Protein AF-A0A0S9CGF2-F1 (afdb_monomer_lite)

Structure (mmCIF, N/CA/C/O backbone):
data_AF-A0A0S9CGF2-F1
#
_entry.id   AF-A0A0S9CGF2-F1
#
loop_
_atom_site.group_PDB
_atom_site.id
_atom_site.type_symbol
_atom_site.label_atom_id
_atom_site.label_alt_id
_atom_site.label_comp_id
_atom_site.label_asym_id
_atom_site.label_entity_id
_atom_site.label_seq_id
_atom_site.pdbx_PDB_ins_code
_atom_site.Cartn_x
_atom_site.Cartn_y
_atom_site.Cartn_z
_atom_site.occupancy
_atom_site.B_iso_or_equiv
_atom_site.auth_seq_id
_atom_site.auth_comp_id
_atom_site.auth_asym_id
_atom_site.auth_atom_id
_atom_site.pdbx_PDB_model_num
ATOM 1 N N . MET A 1 1 ? 39.154 -25.822 -19.120 1.00 40.00 1 MET A N 1
ATOM 2 C CA . MET A 1 1 ? 37.857 -26.530 -19.163 1.00 40.00 1 MET A CA 1
ATOM 3 C C . MET A 1 1 ? 36.910 -25.738 -18.279 1.00 40.00 1 MET A C 1
ATOM 5 O O . MET A 1 1 ? 37.305 -25.499 -17.147 1.00 40.00 1 MET A O 1
ATOM 9 N N . PRO A 1 2 ? 35.776 -25.232 -18.786 1.00 40.44 2 PRO A N 1
ATOM 10 C CA . PRO A 1 2 ? 34.869 -24.424 -17.978 1.00 40.44 2 PRO A CA 1
ATOM 11 C C . PRO A 1 2 ? 34.181 -25.320 -16.942 1.00 40.44 2 PRO A C 1
ATOM 13 O O . PRO A 1 2 ? 33.760 -26.433 -17.267 1.00 40.44 2 PRO A O 1
ATOM 16 N N . GLU A 1 3 ? 34.134 -24.863 -15.693 1.00 45.03 3 GLU A N 1
ATOM 17 C CA . GLU A 1 3 ? 33.465 -25.569 -14.605 1.00 45.03 3 GLU A CA 1
ATOM 18 C C .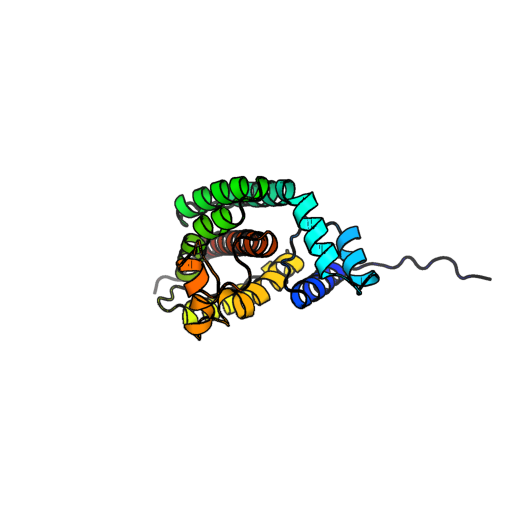 GLU A 1 3 ? 31.966 -25.698 -14.898 1.00 45.03 3 GLU A C 1
ATOM 20 O O . GLU A 1 3 ? 31.304 -24.761 -15.345 1.00 45.03 3 GLU A O 1
ATOM 25 N N . LYS A 1 4 ? 31.454 -26.915 -14.689 1.00 46.69 4 LYS A N 1
ATOM 26 C CA . LYS A 1 4 ? 30.031 -27.248 -14.768 1.00 46.69 4 LYS A CA 1
ATOM 27 C C . LYS A 1 4 ? 29.253 -26.350 -13.809 1.00 46.69 4 LYS A C 1
ATOM 29 O O . LYS A 1 4 ? 29.639 -26.225 -12.651 1.00 46.69 4 LYS A O 1
ATOM 34 N N . GLY A 1 5 ? 28.162 -25.780 -14.321 1.00 51.53 5 GLY A N 1
ATOM 35 C CA . GLY A 1 5 ? 27.339 -24.775 -13.659 1.00 51.53 5 GLY A CA 1
ATOM 36 C C . GLY A 1 5 ? 27.041 -25.099 -12.201 1.00 51.53 5 GLY A C 1
ATOM 37 O O . GLY A 1 5 ? 26.408 -26.109 -11.889 1.00 51.53 5 GLY A O 1
ATOM 38 N N . SER A 1 6 ? 27.486 -24.209 -11.318 1.00 48.41 6 SER A N 1
ATOM 39 C CA . SER A 1 6 ? 26.968 -24.136 -9.963 1.00 48.41 6 SER A CA 1
ATOM 40 C C . SER A 1 6 ? 25.499 -23.743 -10.063 1.00 48.41 6 SER A C 1
ATOM 42 O O . SER A 1 6 ? 25.182 -22.668 -10.574 1.00 48.41 6 SER A O 1
ATOM 44 N N . ALA A 1 7 ? 24.600 -24.602 -9.592 1.00 54.84 7 ALA A N 1
ATOM 45 C CA . ALA A 1 7 ? 23.246 -24.169 -9.294 1.00 54.84 7 ALA A CA 1
ATOM 46 C C . ALA A 1 7 ? 23.348 -23.075 -8.222 1.00 54.84 7 ALA A C 1
ATOM 48 O O . ALA A 1 7 ? 23.762 -23.348 -7.095 1.00 54.84 7 ALA A O 1
ATOM 49 N N . VAL A 1 8 ? 23.050 -21.832 -8.595 1.00 59.88 8 VAL A N 1
ATOM 50 C CA . VAL A 1 8 ? 22.927 -20.740 -7.632 1.00 59.88 8 VAL A CA 1
ATOM 51 C C . VAL A 1 8 ? 21.648 -21.016 -6.850 1.00 59.88 8 VAL A C 1
ATOM 53 O O . VAL A 1 8 ? 20.557 -20.994 -7.415 1.00 59.88 8 VAL A O 1
ATOM 56 N N . ILE A 1 9 ? 21.785 -21.358 -5.569 1.00 60.47 9 ILE A N 1
ATOM 57 C CA . ILE A 1 9 ? 20.640 -21.424 -4.662 1.00 60.47 9 ILE A CA 1
ATOM 58 C C . ILE A 1 9 ? 20.265 -19.977 -4.364 1.00 60.47 9 ILE A C 1
ATOM 60 O O . ILE A 1 9 ? 21.007 -19.273 -3.682 1.00 60.47 9 ILE A O 1
ATOM 64 N N . ILE A 1 10 ? 19.142 -19.538 -4.920 1.00 72.31 10 ILE A N 1
ATOM 65 C CA . ILE A 1 10 ? 18.567 -18.227 -4.644 1.00 72.31 10 ILE A CA 1
ATOM 66 C C . ILE A 1 10 ? 17.657 -18.393 -3.428 1.00 72.31 10 ILE A C 1
ATOM 68 O O . ILE A 1 10 ? 16.719 -19.188 -3.468 1.00 72.31 10 ILE A O 1
ATOM 72 N N . ASP A 1 11 ? 17.962 -17.688 -2.339 1.00 82.19 11 ASP A N 1
ATOM 73 C CA . ASP A 1 11 ? 17.058 -17.581 -1.194 1.00 82.19 11 ASP A CA 1
ATOM 74 C C . ASP A 1 11 ? 15.956 -16.562 -1.542 1.00 82.19 11 ASP A C 1
ATOM 76 O O . ASP A 1 11 ? 16.252 -15.364 -1.613 1.00 82.19 11 ASP A O 1
ATOM 80 N N . PRO A 1 12 ? 14.703 -16.998 -1.777 1.00 78.75 12 PRO A N 1
ATOM 81 C CA . PRO A 1 12 ? 13.630 -16.103 -2.209 1.00 78.75 12 PRO A CA 1
ATOM 82 C C . PRO A 1 12 ? 13.315 -15.027 -1.163 1.00 78.75 12 PRO A C 1
ATOM 84 O O . PRO A 1 12 ? 12.959 -13.908 -1.519 1.00 78.75 12 PRO A O 1
ATOM 87 N N . VAL A 1 13 ? 13.515 -15.314 0.128 1.00 80.44 13 VAL A N 1
ATOM 88 C CA . VAL A 1 13 ? 13.295 -14.327 1.194 1.00 80.44 13 VAL A CA 1
ATOM 89 C C . VAL A 1 13 ? 14.353 -13.229 1.122 1.00 80.44 13 VAL A C 1
ATOM 91 O O . VAL A 1 13 ? 14.026 -12.050 1.257 1.00 80.44 13 VAL A O 1
ATOM 94 N N . ALA A 1 14 ? 15.612 -13.601 0.879 1.00 82.75 14 ALA A N 1
ATOM 95 C CA . ALA A 1 14 ? 16.700 -12.640 0.726 1.00 82.75 14 ALA A CA 1
ATOM 96 C C . ALA A 1 14 ? 16.507 -11.758 -0.519 1.00 82.75 14 ALA A C 1
ATOM 98 O O . ALA A 1 14 ? 16.707 -10.547 -0.436 1.00 82.75 14 ALA A O 1
ATOM 99 N N . VAL A 1 15 ? 16.058 -12.341 -1.638 1.00 85.12 15 VAL A N 1
ATOM 100 C CA . VAL A 1 15 ? 15.728 -11.588 -2.862 1.00 85.12 15 VAL A CA 1
ATOM 101 C C . VAL A 1 15 ? 14.623 -10.577 -2.598 1.00 85.12 15 VAL A C 1
ATOM 103 O O . VAL A 1 15 ? 14.807 -9.397 -2.885 1.00 85.12 15 VAL A O 1
ATOM 106 N N . SER A 1 16 ? 13.516 -10.996 -1.983 1.00 83.94 16 SER A N 1
ATOM 107 C CA . SER A 1 16 ? 12.414 -10.085 -1.670 1.00 83.94 16 SER A CA 1
ATOM 108 C C . SER A 1 16 ? 12.819 -8.962 -0.719 1.00 83.94 16 SER A C 1
ATOM 110 O O . SER A 1 16 ? 12.371 -7.833 -0.896 1.00 83.94 16 SER A O 1
ATOM 112 N N . GLN A 1 17 ? 13.678 -9.232 0.268 1.00 82.44 17 GLN A N 1
ATOM 113 C CA . GLN A 1 17 ? 14.190 -8.195 1.169 1.00 82.44 17 GLN A CA 1
ATOM 114 C C . GLN A 1 17 ? 15.081 -7.180 0.449 1.00 82.44 17 GLN A C 1
ATOM 116 O O . GLN A 1 17 ? 14.967 -5.981 0.706 1.00 82.44 17 GLN A O 1
ATOM 121 N N . GLU A 1 18 ? 15.963 -7.632 -0.442 1.00 86.38 18 GLU A N 1
ATOM 122 C CA . GLU A 1 18 ? 16.851 -6.725 -1.171 1.00 86.38 18 GLU A CA 1
ATOM 123 C C . GLU A 1 18 ? 16.084 -5.937 -2.242 1.00 86.38 18 GLU A C 1
ATOM 125 O O . GLU A 1 18 ? 16.248 -4.723 -2.342 1.00 86.38 18 GLU A O 1
ATOM 130 N N . ALA A 1 19 ? 15.149 -6.577 -2.952 1.00 86.88 19 ALA A N 1
ATOM 131 C CA . ALA A 1 19 ? 14.259 -5.899 -3.893 1.00 86.88 19 ALA A CA 1
ATOM 132 C C . ALA A 1 19 ? 13.411 -4.829 -3.186 1.00 86.88 19 ALA A C 1
ATOM 134 O O . ALA A 1 19 ? 13.258 -3.721 -3.699 1.00 86.88 19 ALA A O 1
ATOM 135 N N . ALA A 1 20 ? 12.925 -5.115 -1.970 1.00 84.38 20 ALA A N 1
ATOM 136 C CA . ALA A 1 20 ? 12.234 -4.125 -1.147 1.00 84.38 20 ALA A CA 1
ATOM 137 C C . ALA A 1 20 ? 13.117 -2.907 -0.866 1.00 84.38 20 ALA A C 1
ATOM 139 O O . ALA A 1 20 ? 12.649 -1.779 -0.976 1.00 84.38 20 ALA A O 1
ATOM 140 N N . ARG A 1 21 ? 14.396 -3.117 -0.529 1.00 84.56 21 ARG A N 1
ATOM 141 C CA . ARG A 1 21 ? 15.343 -2.022 -0.268 1.00 84.56 21 ARG A CA 1
ATOM 142 C C . ARG A 1 21 ? 15.576 -1.173 -1.508 1.00 84.56 21 ARG A C 1
ATOM 144 O O . ARG A 1 21 ? 15.585 0.049 -1.380 1.00 84.56 21 ARG A O 1
ATOM 151 N N . GLU A 1 22 ? 15.745 -1.782 -2.679 1.00 88.06 22 GLU A N 1
ATOM 152 C CA . GLU A 1 22 ? 15.879 -1.035 -3.935 1.00 88.06 22 GLU A CA 1
ATOM 153 C C . GLU A 1 22 ? 14.628 -0.202 -4.230 1.00 88.06 22 GLU A C 1
ATOM 155 O O . GLU A 1 22 ? 14.736 0.996 -4.493 1.00 88.06 22 GLU A O 1
ATOM 160 N N . LEU A 1 23 ? 13.436 -0.786 -4.078 1.00 87.94 23 LEU A N 1
ATOM 161 C CA . LEU A 1 23 ? 12.169 -0.068 -4.234 1.00 87.94 23 LEU A CA 1
ATOM 162 C C . LEU A 1 23 ? 12.028 1.084 -3.226 1.00 87.94 23 LEU A C 1
ATOM 164 O O . LEU A 1 23 ? 11.641 2.188 -3.612 1.00 87.94 23 LEU A O 1
ATOM 168 N N . CYS A 1 24 ? 12.414 0.879 -1.963 1.00 83.69 24 CYS A N 1
ATOM 169 C CA . CYS A 1 24 ? 12.415 1.932 -0.945 1.00 83.69 24 CYS A CA 1
ATOM 170 C C . CYS A 1 24 ? 13.334 3.100 -1.325 1.00 83.69 24 CYS A C 1
ATOM 172 O O . CYS A 1 24 ? 12.927 4.256 -1.198 1.00 83.69 24 CYS A O 1
ATOM 174 N N . LYS A 1 25 ? 14.543 2.825 -1.842 1.00 84.44 25 LYS A N 1
ATOM 175 C CA . LYS A 1 25 ? 15.499 3.866 -2.273 1.00 84.44 25 LYS A CA 1
ATOM 176 C C . LYS A 1 25 ? 14.921 4.776 -3.355 1.00 84.44 25 LYS A C 1
ATOM 178 O O . LYS A 1 25 ? 15.253 5.959 -3.389 1.00 84.44 25 LYS A O 1
ATOM 183 N N . VAL A 1 26 ? 14.069 4.237 -4.228 1.00 84.56 26 VAL A N 1
ATOM 184 C CA . VAL A 1 26 ? 13.421 4.988 -5.316 1.00 84.56 26 VAL A CA 1
ATOM 185 C C . VAL A 1 26 ? 11.986 5.409 -5.007 1.00 84.56 26 VAL A C 1
ATOM 187 O O . VAL A 1 26 ? 11.257 5.853 -5.896 1.00 84.56 26 VAL A O 1
ATOM 190 N N . GLU A 1 27 ? 11.577 5.300 -3.745 1.00 82.19 27 GLU A N 1
ATOM 191 C CA . GLU A 1 27 ? 10.236 5.635 -3.293 1.00 82.19 27 GLU A CA 1
ATOM 192 C C . GLU A 1 27 ? 9.140 4.913 -4.110 1.00 82.19 27 GLU A C 1
ATOM 194 O O . GLU A 1 27 ? 8.158 5.553 -4.506 1.00 82.19 27 GLU A O 1
ATOM 199 N N . TRP A 1 28 ? 9.216 3.589 -4.263 1.00 86.50 28 TRP A N 1
ATOM 200 C CA . TRP A 1 28 ? 8.099 2.751 -4.720 1.00 86.50 28 TRP A CA 1
ATOM 201 C C . TRP A 1 28 ? 7.692 1.705 -3.670 1.00 86.50 28 TRP A C 1
ATOM 203 O O . TRP A 1 28 ? 8.557 1.153 -2.991 1.00 86.50 28 TRP A O 1
ATOM 213 N N . PRO A 1 29 ? 6.387 1.394 -3.520 1.00 85.81 29 PRO A N 1
ATOM 214 C CA . PRO A 1 29 ? 5.964 0.277 -2.691 1.00 85.81 29 PRO A CA 1
ATOM 215 C C . PRO A 1 29 ? 6.275 -1.059 -3.373 1.00 85.81 29 PRO A C 1
ATOM 217 O O . PRO A 1 29 ? 6.024 -1.231 -4.565 1.00 85.81 29 PRO A O 1
ATOM 220 N N . GLY A 1 30 ? 6.748 -2.028 -2.600 1.00 84.25 30 GLY A N 1
ATOM 221 C CA . GLY A 1 30 ? 6.730 -3.432 -2.980 1.00 84.25 30 GLY A CA 1
ATOM 222 C C . GLY A 1 30 ? 5.355 -4.073 -2.787 1.00 84.25 30 GLY A C 1
ATOM 223 O O . GLY A 1 30 ? 4.601 -3.682 -1.894 1.00 84.25 30 GLY A O 1
ATOM 224 N N . ILE A 1 31 ? 5.026 -5.058 -3.625 1.00 82.88 31 ILE A N 1
ATOM 225 C CA . ILE A 1 31 ? 3.820 -5.887 -3.488 1.00 82.88 31 ILE A CA 1
ATOM 226 C C . ILE A 1 31 ? 4.165 -7.350 -3.764 1.00 82.88 31 ILE A C 1
ATOM 228 O O . ILE A 1 31 ? 4.922 -7.639 -4.687 1.00 82.88 31 ILE A O 1
ATOM 232 N N . ALA A 1 32 ? 3.586 -8.283 -3.008 1.00 79.44 32 ALA A N 1
ATOM 233 C CA . ALA A 1 32 ? 3.849 -9.719 -3.139 1.00 79.44 32 ALA A CA 1
ATOM 234 C C . ALA A 1 32 ? 3.443 -10.297 -4.513 1.00 79.44 32 ALA A C 1
ATOM 236 O O . ALA A 1 32 ? 3.835 -11.402 -4.868 1.00 79.44 32 ALA A O 1
ATOM 237 N N . LEU A 1 33 ? 2.669 -9.544 -5.307 1.00 85.12 33 LEU A N 1
ATOM 238 C CA . LEU A 1 33 ? 2.322 -9.890 -6.688 1.00 85.12 33 LEU A CA 1
ATOM 239 C C . LEU A 1 33 ? 3.513 -9.749 -7.659 1.00 85.12 33 LEU A C 1
ATOM 241 O O . LEU A 1 33 ? 3.464 -10.271 -8.771 1.00 85.12 33 LEU A O 1
ATOM 245 N N . MET A 1 34 ? 4.570 -9.029 -7.272 1.00 88.94 34 MET A N 1
ATOM 246 C CA . MET A 1 34 ? 5.786 -8.908 -8.075 1.00 88.94 34 MET A CA 1
ATOM 247 C C . MET A 1 34 ? 6.488 -10.262 -8.150 1.00 88.94 34 MET A C 1
ATOM 249 O O . MET A 1 34 ? 6.987 -10.760 -7.145 1.00 88.94 34 MET A O 1
ATOM 253 N N . ALA A 1 35 ? 6.525 -10.844 -9.345 1.00 86.50 35 ALA A N 1
ATOM 254 C CA . ALA A 1 35 ? 7.151 -12.136 -9.578 1.00 86.50 35 ALA A CA 1
ATOM 255 C C . ALA A 1 35 ? 8.671 -12.098 -9.332 1.00 86.50 35 ALA A C 1
ATOM 257 O O . ALA A 1 35 ? 9.312 -11.051 -9.471 1.00 86.50 35 ALA A O 1
ATOM 258 N N . ASP A 1 36 ? 9.242 -13.248 -8.963 1.00 85.38 36 ASP A N 1
ATOM 259 C CA . ASP A 1 36 ? 10.660 -13.381 -8.602 1.00 85.38 36 ASP A CA 1
ATOM 260 C C . ASP A 1 36 ? 11.600 -12.915 -9.725 1.00 85.38 36 ASP A C 1
ATOM 262 O O . ASP A 1 36 ? 12.646 -12.334 -9.455 1.00 85.38 36 ASP A O 1
ATOM 266 N N . ASP A 1 37 ? 11.227 -13.121 -10.989 1.00 86.75 37 ASP A N 1
ATOM 267 C CA . ASP A 1 37 ? 11.989 -12.667 -12.157 1.00 86.75 37 ASP A CA 1
ATOM 268 C C . ASP A 1 37 ? 12.063 -11.137 -12.243 1.00 86.75 37 ASP A C 1
ATOM 270 O O . ASP A 1 37 ? 13.130 -10.576 -12.507 1.00 86.75 37 ASP A O 1
ATOM 274 N N . PHE A 1 38 ? 10.960 -10.448 -11.953 1.00 89.94 38 PHE A N 1
ATOM 275 C CA . PHE A 1 38 ? 10.948 -8.997 -11.837 1.00 89.94 38 PHE A CA 1
ATOM 276 C C . PHE A 1 38 ? 11.780 -8.533 -10.640 1.00 89.94 38 PHE A C 1
ATOM 278 O O . PHE A 1 38 ? 12.601 -7.634 -10.798 1.00 89.94 38 PHE A O 1
ATOM 285 N N . GLN A 1 39 ? 11.632 -9.168 -9.472 1.00 89.00 39 GLN A N 1
ATOM 286 C CA . GLN A 1 39 ? 12.428 -8.828 -8.286 1.00 89.00 39 GLN A CA 1
ATOM 287 C C . GLN A 1 39 ? 13.931 -8.971 -8.554 1.00 89.00 39 GLN A C 1
ATOM 289 O O . GLN A 1 39 ? 14.692 -8.069 -8.223 1.00 89.00 39 GLN A O 1
ATOM 294 N N . MET A 1 40 ? 14.354 -10.051 -9.213 1.00 87.31 40 MET A N 1
ATOM 295 C CA . MET A 1 40 ? 15.744 -10.247 -9.637 1.00 87.31 40 MET A CA 1
ATOM 296 C C . MET A 1 40 ? 16.194 -9.186 -10.646 1.00 87.31 40 MET A C 1
ATOM 298 O O . MET A 1 40 ? 17.296 -8.661 -10.523 1.00 87.31 40 MET A O 1
ATOM 302 N N . SER A 1 41 ? 15.327 -8.800 -11.587 1.00 88.44 41 SER A N 1
ATOM 303 C CA . SER A 1 41 ? 15.635 -7.740 -12.558 1.00 88.44 41 SER A CA 1
ATOM 304 C C . SER A 1 41 ? 15.920 -6.397 -11.873 1.00 88.44 41 SER A C 1
ATOM 306 O O . SER A 1 41 ? 16.816 -5.673 -12.298 1.00 88.44 41 SER A O 1
ATOM 308 N N . LEU A 1 42 ? 15.211 -6.070 -10.783 1.00 87.56 42 LEU A N 1
ATOM 309 C CA . LEU A 1 42 ? 15.488 -4.860 -9.994 1.00 87.56 42 LEU A CA 1
ATOM 310 C C . LEU A 1 42 ? 16.901 -4.874 -9.386 1.00 87.56 42 LEU A C 1
ATOM 312 O O . LEU A 1 42 ? 17.512 -3.815 -9.252 1.00 87.56 42 LEU A O 1
ATOM 316 N N . LEU A 1 43 ? 17.407 -6.057 -9.023 1.00 87.25 43 LEU A N 1
ATOM 317 C CA . LEU A 1 43 ? 18.728 -6.238 -8.415 1.00 87.25 43 LEU A CA 1
ATOM 318 C C . LEU A 1 43 ? 19.860 -6.239 -9.450 1.00 87.25 43 LEU A C 1
ATOM 320 O O . LEU A 1 43 ? 20.948 -5.744 -9.159 1.00 87.25 43 LEU A O 1
ATOM 324 N N . ASP A 1 44 ? 19.604 -6.786 -10.640 1.00 84.31 44 ASP A N 1
ATOM 325 C CA . ASP A 1 44 ? 20.608 -6.938 -11.695 1.00 84.31 44 ASP A CA 1
ATOM 326 C C . ASP A 1 44 ? 20.820 -5.643 -12.497 1.00 84.31 44 ASP A C 1
ATOM 328 O O . ASP A 1 44 ? 21.964 -5.264 -12.763 1.00 84.31 44 ASP A O 1
ATOM 332 N N . ASP A 1 45 ? 19.737 -4.952 -12.876 1.00 70.69 45 ASP A N 1
ATOM 333 C CA . ASP A 1 45 ? 19.826 -3.834 -13.823 1.00 70.69 45 ASP A CA 1
ATOM 334 C C . ASP A 1 45 ? 20.202 -2.503 -13.162 1.00 70.69 45 ASP A C 1
ATOM 336 O O . ASP A 1 45 ? 20.824 -1.685 -13.836 1.00 70.69 45 ASP A O 1
ATOM 340 N N . GLY A 1 46 ? 19.880 -2.291 -11.873 1.00 63.03 46 GLY A N 1
ATOM 341 C CA . GLY A 1 46 ? 20.366 -1.242 -10.945 1.00 63.03 46 GLY A CA 1
ATOM 342 C C . GLY A 1 46 ? 20.323 0.244 -11.368 1.00 63.03 46 GLY A C 1
ATOM 343 O O . GLY A 1 46 ? 20.452 1.132 -10.527 1.00 63.03 46 GLY A O 1
ATOM 344 N N . ALA A 1 47 ? 20.155 0.552 -12.651 1.00 72.00 47 ALA A N 1
ATOM 345 C CA . ALA A 1 47 ? 20.370 1.857 -13.261 1.00 72.00 47 ALA A CA 1
ATOM 346 C C . ALA A 1 47 ? 19.065 2.645 -13.445 1.00 72.00 47 ALA A C 1
ATOM 348 O O . ALA A 1 47 ? 19.120 3.868 -13.555 1.00 72.00 47 ALA A O 1
ATOM 349 N N . ASP A 1 48 ? 17.906 1.971 -13.439 1.00 87.00 48 ASP A N 1
ATOM 350 C CA . ASP A 1 48 ? 16.583 2.610 -13.508 1.00 87.00 48 ASP A CA 1
ATOM 351 C C . ASP A 1 48 ? 15.481 1.814 -12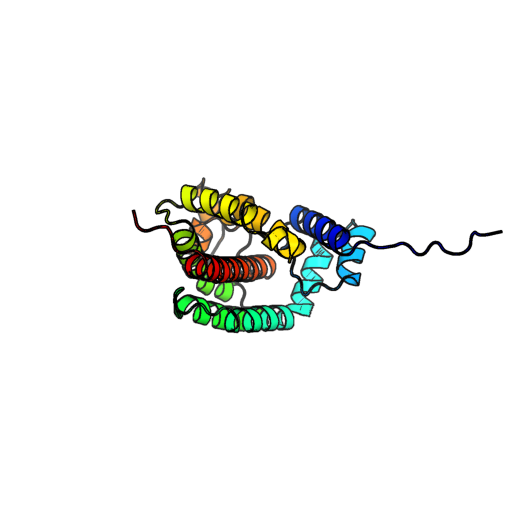.778 1.00 87.00 48 ASP A C 1
ATOM 353 O O . ASP A 1 48 ? 14.416 1.511 -13.316 1.00 87.00 48 ASP A O 1
ATOM 357 N N . VAL A 1 49 ? 15.723 1.477 -11.509 1.00 89.25 49 VAL A N 1
ATOM 358 C CA . VAL A 1 49 ? 14.737 0.791 -10.648 1.00 89.25 49 VAL A CA 1
ATOM 359 C C . VAL A 1 49 ? 13.402 1.559 -10.600 1.00 89.25 49 VAL A C 1
ATOM 361 O O . VAL A 1 49 ? 12.331 0.954 -10.591 1.00 89.25 49 VAL A O 1
ATOM 364 N N . ALA A 1 50 ? 13.448 2.896 -10.615 1.00 88.56 50 ALA A N 1
ATOM 365 C CA . ALA A 1 50 ? 12.259 3.746 -10.583 1.00 88.56 50 ALA A CA 1
ATOM 366 C C . ALA A 1 50 ? 11.389 3.586 -11.841 1.00 88.56 50 ALA A C 1
ATOM 368 O O . ALA A 1 50 ? 10.178 3.394 -11.715 1.00 88.56 50 ALA A O 1
ATOM 369 N N . GLY A 1 51 ? 11.994 3.642 -13.034 1.00 91.31 51 GLY A N 1
ATOM 370 C CA . GLY A 1 51 ? 11.294 3.448 -14.302 1.00 91.31 51 GLY A CA 1
ATOM 371 C C . GLY A 1 51 ? 10.761 2.025 -14.462 1.00 91.31 51 GLY A C 1
ATOM 372 O O . GLY A 1 51 ? 9.635 1.839 -14.926 1.00 91.31 51 GLY A O 1
ATOM 373 N N . MET A 1 52 ? 11.512 1.022 -13.995 1.00 92.19 52 MET A N 1
ATOM 374 C CA . MET A 1 52 ? 11.057 -0.373 -13.965 1.00 92.19 52 MET A CA 1
ATOM 375 C C . MET A 1 52 ? 9.820 -0.551 -13.079 1.00 92.19 52 MET A C 1
ATOM 377 O O . MET A 1 52 ? 8.842 -1.168 -13.505 1.00 92.19 52 MET A O 1
ATOM 381 N N . ALA A 1 53 ? 9.834 0.014 -11.868 1.00 91.12 53 ALA A N 1
ATOM 382 C CA . ALA A 1 53 ? 8.699 -0.041 -10.953 1.00 91.12 53 ALA A CA 1
ATOM 383 C C . ALA A 1 53 ? 7.469 0.679 -11.527 1.00 91.12 53 ALA A C 1
ATOM 385 O O . ALA A 1 53 ? 6.370 0.124 -11.508 1.00 91.12 53 ALA A O 1
ATOM 386 N N . GLU A 1 54 ? 7.644 1.878 -12.092 1.00 92.25 54 GLU A N 1
ATOM 387 C CA . GLU A 1 54 ? 6.548 2.629 -12.712 1.00 92.25 54 GLU A CA 1
ATOM 388 C C . GLU A 1 54 ? 5.902 1.855 -13.866 1.00 92.25 54 GLU A C 1
ATOM 390 O O . GLU A 1 54 ? 4.679 1.687 -13.889 1.00 92.25 54 GLU A O 1
ATOM 395 N N . ALA A 1 55 ? 6.720 1.326 -14.781 1.00 93.25 55 ALA A N 1
ATOM 396 C CA . ALA A 1 55 ? 6.251 0.533 -15.911 1.00 93.25 55 ALA A CA 1
ATOM 397 C C . ALA A 1 55 ? 5.520 -0.735 -15.451 1.00 93.25 55 ALA A C 1
ATOM 399 O O . ALA A 1 55 ? 4.467 -1.081 -15.995 1.00 93.25 55 ALA A O 1
ATOM 400 N N . TRP A 1 56 ? 6.040 -1.408 -14.420 1.00 93.94 56 TRP A N 1
ATOM 401 C CA . TRP A 1 56 ? 5.402 -2.593 -13.863 1.00 93.94 56 TRP A CA 1
ATOM 402 C C . TRP A 1 56 ? 4.040 -2.266 -13.248 1.00 93.94 56 TRP A C 1
ATOM 404 O O . TRP A 1 56 ? 3.059 -2.940 -13.562 1.00 93.94 56 TRP A O 1
ATOM 414 N N . PHE A 1 57 ? 3.938 -1.223 -12.420 1.00 93.12 57 PHE A N 1
ATOM 415 C CA . PHE A 1 57 ? 2.665 -0.849 -11.801 1.00 93.12 57 PHE A CA 1
ATOM 416 C C . PHE A 1 57 ? 1.634 -0.394 -12.835 1.00 93.12 57 PHE A C 1
ATOM 418 O O . PHE A 1 57 ? 0.466 -0.759 -12.710 1.00 93.12 57 PHE A O 1
ATOM 425 N N . ASP A 1 58 ? 2.033 0.350 -13.870 1.00 94.12 58 ASP A N 1
ATOM 426 C CA . ASP A 1 58 ? 1.085 0.778 -14.904 1.00 94.12 58 ASP A CA 1
ATOM 427 C C . ASP A 1 58 ? 0.550 -0.414 -15.710 1.00 94.12 58 ASP A C 1
ATOM 429 O O . ASP A 1 58 ? -0.657 -0.499 -15.965 1.00 94.12 58 ASP A O 1
ATOM 433 N N . ALA A 1 59 ? 1.422 -1.376 -16.032 1.00 94.75 59 ALA A N 1
ATOM 434 C CA . ALA A 1 59 ? 1.050 -2.605 -16.727 1.00 94.75 59 ALA A CA 1
ATOM 435 C C . ALA A 1 59 ? 0.180 -3.541 -15.868 1.00 94.75 59 ALA A C 1
ATOM 437 O O . ALA A 1 59 ? -0.687 -4.236 -16.398 1.00 94.75 59 ALA A O 1
ATOM 438 N N . ASN A 1 60 ? 0.376 -3.544 -14.545 1.00 94.50 60 ASN A N 1
ATOM 439 C CA . ASN A 1 60 ? -0.260 -4.492 -13.625 1.00 94.50 60 ASN A CA 1
ATOM 440 C C . ASN A 1 60 ? -1.350 -3.872 -12.739 1.00 94.50 60 ASN A C 1
ATOM 442 O O . ASN A 1 60 ? -1.870 -4.549 -11.853 1.00 94.50 60 ASN A O 1
ATOM 446 N N . LYS A 1 61 ? -1.758 -2.618 -12.967 1.00 93.75 61 LYS A N 1
ATOM 447 C CA . LYS A 1 61 ? -2.686 -1.902 -12.071 1.00 93.75 61 LYS A CA 1
ATOM 448 C C . LYS A 1 61 ? -4.007 -2.624 -11.796 1.00 93.75 61 LYS A C 1
ATOM 450 O O . LYS A 1 61 ? -4.498 -2.594 -10.671 1.00 93.75 61 LYS A O 1
ATOM 455 N N . ALA A 1 62 ? -4.570 -3.298 -12.800 1.00 94.12 62 ALA A N 1
ATOM 456 C CA . ALA A 1 62 ? -5.788 -4.087 -12.630 1.00 94.12 62 ALA A CA 1
ATOM 457 C C . ALA A 1 62 ? -5.546 -5.318 -11.744 1.00 94.12 62 ALA A C 1
ATOM 459 O O . ALA A 1 62 ? -6.326 -5.573 -10.833 1.00 94.12 62 ALA A O 1
ATOM 460 N N . ALA A 1 63 ? -4.435 -6.027 -11.957 1.00 93.94 63 ALA A N 1
ATOM 461 C CA . ALA A 1 63 ? -4.068 -7.194 -11.160 1.00 93.94 63 ALA A CA 1
ATOM 462 C C . ALA A 1 63 ? -3.753 -6.812 -9.703 1.00 93.94 63 ALA A C 1
ATOM 464 O O . ALA A 1 63 ? -4.195 -7.492 -8.782 1.00 93.94 63 ALA A O 1
ATOM 465 N N . VAL A 1 64 ? -3.068 -5.682 -9.489 1.00 92.06 64 VAL A N 1
ATOM 466 C CA . VAL A 1 64 ? -2.835 -5.106 -8.155 1.00 92.06 64 VAL A CA 1
ATOM 467 C C . VAL A 1 64 ? -4.162 -4.790 -7.458 1.00 92.06 64 VAL A C 1
ATOM 469 O O . VAL A 1 64 ? -4.365 -5.193 -6.313 1.00 92.06 64 VAL A O 1
ATOM 472 N N . ALA A 1 65 ? -5.085 -4.106 -8.143 1.00 94.00 65 ALA A N 1
ATOM 473 C CA . ALA A 1 65 ? -6.401 -3.785 -7.592 1.00 94.00 65 ALA A CA 1
ATOM 474 C C . ALA A 1 65 ? -7.223 -5.042 -7.266 1.00 94.00 65 ALA A C 1
ATOM 476 O O . ALA A 1 65 ? -7.867 -5.101 -6.220 1.00 94.00 65 ALA A O 1
ATOM 477 N N . ASP A 1 66 ? -7.202 -6.047 -8.140 1.00 92.94 66 ASP A N 1
ATOM 478 C CA . ASP A 1 66 ? -7.924 -7.299 -7.926 1.00 92.94 66 ASP A CA 1
ATOM 479 C C . ASP A 1 66 ? -7.366 -8.091 -6.748 1.00 92.94 66 ASP A C 1
ATOM 481 O O . ASP A 1 66 ? -8.144 -8.590 -5.932 1.00 92.94 66 ASP A O 1
ATOM 485 N N . GLU A 1 67 ? -6.043 -8.164 -6.620 1.00 90.81 67 GLU A N 1
ATOM 486 C CA . GLU A 1 67 ? -5.401 -8.869 -5.518 1.00 90.81 67 GLU A CA 1
ATOM 487 C C . GLU A 1 67 ? -5.687 -8.187 -4.174 1.00 90.81 67 GLU A C 1
ATOM 489 O O . GLU A 1 67 ? -6.148 -8.848 -3.244 1.00 90.81 67 GLU A O 1
ATOM 494 N N . ILE A 1 68 ? -5.536 -6.862 -4.075 1.00 90.19 68 ILE A N 1
ATOM 495 C CA . ILE A 1 68 ? -5.861 -6.118 -2.844 1.00 90.19 68 ILE A CA 1
ATOM 496 C C . ILE A 1 68 ? -7.345 -6.263 -2.489 1.00 90.19 68 ILE A C 1
ATOM 498 O O . ILE A 1 68 ? -7.698 -6.523 -1.334 1.00 90.19 68 ILE A O 1
ATOM 502 N N . ARG A 1 69 ? -8.237 -6.160 -3.480 1.00 89.44 69 ARG A N 1
ATOM 503 C CA . ARG A 1 69 ? -9.676 -6.366 -3.279 1.00 89.44 69 ARG A CA 1
ATOM 504 C C . ARG A 1 69 ? -9.968 -7.766 -2.745 1.00 89.44 69 ARG A C 1
ATOM 506 O O . ARG A 1 69 ? -10.752 -7.897 -1.808 1.00 89.44 69 ARG A O 1
ATOM 513 N N . ARG A 1 70 ? -9.346 -8.799 -3.322 1.00 88.12 70 ARG A N 1
ATOM 514 C CA . ARG A 1 70 ? -9.506 -10.195 -2.895 1.00 88.12 70 ARG A CA 1
ATOM 515 C C . ARG A 1 70 ? -9.076 -10.370 -1.440 1.00 88.12 70 ARG A C 1
ATOM 517 O O . ARG A 1 70 ? -9.864 -10.877 -0.649 1.00 88.12 70 ARG A O 1
ATOM 524 N N . ARG A 1 71 ? -7.883 -9.890 -1.071 1.00 85.12 71 ARG A N 1
ATOM 525 C CA . ARG A 1 71 ? -7.395 -9.953 0.318 1.00 85.12 71 ARG A CA 1
ATOM 526 C C . ARG A 1 71 ? -8.329 -9.224 1.284 1.00 85.12 71 ARG A C 1
ATOM 528 O O . ARG A 1 71 ? -8.627 -9.738 2.355 1.00 85.12 71 ARG A O 1
ATOM 535 N N . THR A 1 72 ? -8.851 -8.066 0.879 1.00 82.31 72 THR A N 1
ATOM 536 C CA . THR A 1 72 ? -9.746 -7.258 1.720 1.00 82.31 72 THR A CA 1
ATOM 537 C C . THR A 1 72 ? -11.051 -7.975 2.065 1.00 82.31 72 THR A C 1
ATOM 539 O O . THR A 1 72 ? -11.571 -7.794 3.163 1.00 82.31 72 THR A O 1
ATOM 542 N N . VAL A 1 73 ? -11.567 -8.818 1.164 1.00 77.88 73 VAL A N 1
ATOM 543 C CA . VAL A 1 73 ? -12.738 -9.672 1.439 1.00 77.88 73 VAL A CA 1
ATOM 544 C C . VAL A 1 73 ? -12.424 -10.739 2.492 1.00 77.88 73 VAL A C 1
ATOM 546 O O . VAL A 1 73 ? -13.288 -11.071 3.303 1.00 77.88 73 VAL A O 1
ATOM 549 N N . ASP A 1 74 ? -11.197 -11.263 2.493 1.00 74.69 74 ASP A N 1
ATOM 550 C CA . ASP A 1 74 ? -10.762 -12.311 3.421 1.00 74.69 74 ASP A CA 1
ATOM 551 C C . ASP A 1 74 ? -10.506 -11.774 4.833 1.00 74.69 74 ASP A C 1
ATOM 553 O O . ASP A 1 74 ? -10.561 -12.526 5.814 1.00 74.69 74 ASP A O 1
ATOM 557 N N . TYR A 1 75 ? -10.251 -10.471 4.968 1.00 77.12 75 TYR A N 1
ATOM 558 C CA . TYR A 1 75 ? -10.128 -9.847 6.271 1.00 77.12 75 TYR A CA 1
ATOM 559 C C . TYR A 1 75 ? -11.511 -9.909 6.955 1.00 77.12 75 TYR A C 1
ATOM 561 O O . TYR A 1 75 ? -12.433 -9.167 6.614 1.00 77.12 75 TYR A O 1
ATOM 569 N N . ARG A 1 76 ? -11.678 -10.794 7.953 1.00 60.22 76 ARG A N 1
ATOM 570 C CA . ARG A 1 76 ? -12.891 -10.899 8.795 1.00 60.22 76 ARG A CA 1
ATOM 571 C C . ARG A 1 76 ? -12.990 -9.723 9.765 1.00 60.22 76 ARG A C 1
ATOM 573 O O . ARG A 1 76 ? -12.904 -9.855 10.982 1.00 60.22 76 ARG A O 1
ATOM 580 N N . VAL A 1 77 ? -13.152 -8.540 9.199 1.00 54.22 77 VAL A N 1
ATOM 581 C CA . VAL A 1 77 ? -13.030 -7.260 9.882 1.00 54.22 77 VAL A CA 1
ATOM 582 C C . VAL A 1 77 ? -14.406 -6.753 10.292 1.00 54.22 77 VAL A C 1
ATOM 584 O O . VAL A 1 77 ? -14.728 -5.592 10.120 1.00 54.22 77 VAL A O 1
ATOM 587 N N . GLU A 1 78 ? -15.252 -7.584 10.899 1.00 50.47 78 GLU A N 1
ATOM 588 C CA . GLU A 1 78 ? -16.558 -7.119 11.413 1.00 50.47 78 GLU A CA 1
ATOM 589 C C . GLU A 1 78 ? -16.425 -6.002 12.480 1.00 50.47 78 GLU A C 1
ATOM 591 O O . GLU A 1 78 ? -17.419 -5.419 12.909 1.00 50.47 78 GLU A O 1
ATOM 596 N N . ARG A 1 79 ? -15.194 -5.675 12.907 1.00 52.53 79 ARG A N 1
ATOM 597 C CA . ARG A 1 79 ? -14.873 -4.647 13.907 1.00 52.53 79 ARG A CA 1
ATOM 598 C C . ARG A 1 79 ? -14.017 -3.475 13.412 1.00 52.53 79 ARG A C 1
ATOM 600 O O . ARG A 1 79 ? -13.872 -2.525 14.177 1.00 52.53 79 ARG A O 1
ATOM 607 N N . LEU A 1 80 ? -13.492 -3.484 12.182 1.00 57.25 80 LEU A N 1
ATOM 608 C CA . LEU A 1 80 ? -13.110 -2.229 11.513 1.00 57.25 80 LEU A CA 1
ATOM 609 C C . LEU A 1 80 ? -14.112 -1.969 10.399 1.00 57.25 80 LEU A C 1
ATOM 611 O O . LEU A 1 80 ? -14.519 -2.862 9.671 1.00 57.25 80 LEU A O 1
ATOM 615 N N . SER A 1 81 ? -14.622 -0.753 10.388 1.00 62.84 81 SER A N 1
ATOM 616 C CA . SER A 1 81 ? -15.892 -0.386 9.783 1.00 62.84 81 SER A CA 1
ATOM 617 C C . SER A 1 81 ? -16.090 -0.938 8.370 1.00 62.84 81 SER A C 1
ATOM 619 O O . SER A 1 81 ? -15.200 -0.895 7.525 1.00 62.84 81 SER A O 1
ATOM 621 N N . ALA A 1 82 ? -17.327 -1.344 8.068 1.00 74.44 82 ALA A N 1
ATOM 622 C CA . ALA A 1 82 ? -17.778 -1.587 6.698 1.00 74.44 82 ALA A CA 1
ATOM 623 C C . ALA A 1 82 ? -17.422 -0.423 5.744 1.00 74.44 82 ALA A C 1
ATOM 625 O O . ALA A 1 82 ? -17.294 -0.641 4.540 1.00 74.44 82 ALA A O 1
ATOM 626 N N . SER A 1 83 ? -17.211 0.794 6.274 1.00 81.44 83 SER A N 1
ATOM 627 C CA . SER A 1 83 ? -16.675 1.930 5.519 1.00 81.44 83 SER A CA 1
ATOM 628 C C . SER A 1 83 ? -15.280 1.666 4.956 1.00 81.44 83 SER A C 1
ATOM 630 O O . SER A 1 83 ? -15.078 1.952 3.786 1.00 81.44 83 SER A O 1
ATOM 632 N N . ALA A 1 84 ? -14.353 1.063 5.705 1.00 82.12 84 ALA A N 1
ATOM 633 C CA . ALA A 1 84 ? -12.988 0.831 5.239 1.00 82.12 84 ALA A CA 1
ATOM 634 C C . ALA A 1 84 ? -12.938 -0.218 4.117 1.00 82.12 84 ALA A C 1
ATOM 636 O O . ALA A 1 84 ? -12.256 -0.025 3.113 1.00 82.12 84 ALA A O 1
ATOM 637 N N . ALA A 1 85 ? -13.726 -1.292 4.235 1.00 83.44 85 ALA A N 1
ATOM 638 C CA . ALA A 1 85 ? -13.864 -2.291 3.173 1.00 83.44 85 ALA A CA 1
ATOM 639 C C . ALA A 1 85 ? -14.539 -1.708 1.915 1.00 83.44 85 ALA A C 1
ATOM 641 O O . ALA A 1 85 ? -14.108 -1.973 0.793 1.00 83.44 85 ALA A O 1
ATOM 642 N N . THR A 1 86 ? -15.566 -0.870 2.098 1.00 87.62 86 THR A N 1
ATOM 643 C CA . THR A 1 86 ? -16.244 -0.171 0.992 1.00 87.62 86 THR A CA 1
ATOM 644 C C . THR A 1 86 ? -15.295 0.806 0.298 1.00 87.62 86 THR A C 1
ATOM 646 O O . THR A 1 86 ? -15.157 0.769 -0.922 1.00 87.62 86 THR A O 1
ATOM 649 N N . ALA A 1 87 ? -14.573 1.617 1.073 1.00 91.50 87 ALA A N 1
ATOM 650 C CA . ALA A 1 87 ? -13.573 2.553 0.581 1.00 91.50 87 ALA A CA 1
ATOM 651 C C . ALA A 1 87 ? -12.460 1.833 -0.188 1.00 91.50 87 ALA A C 1
ATOM 653 O O . ALA A 1 87 ? -12.057 2.285 -1.257 1.00 91.50 87 ALA A O 1
ATOM 654 N N . MET A 1 88 ? -12.006 0.676 0.302 1.00 92.31 88 MET A N 1
ATOM 655 C CA . MET A 1 88 ? -11.039 -0.149 -0.417 1.00 92.31 88 MET A CA 1
ATOM 656 C C . MET A 1 88 ? -11.586 -0.655 -1.752 1.00 92.31 88 MET A C 1
ATOM 658 O O . MET A 1 88 ? -10.896 -0.561 -2.765 1.00 92.31 88 MET A O 1
ATOM 662 N N . ALA A 1 89 ? -12.832 -1.131 -1.798 1.00 91.81 89 ALA A N 1
ATOM 663 C CA . ALA A 1 89 ? -13.453 -1.564 -3.048 1.00 91.81 89 ALA A CA 1
ATOM 664 C C . ALA A 1 89 ? -13.578 -0.413 -4.068 1.00 91.81 89 ALA A C 1
ATOM 666 O O . ALA A 1 89 ? -13.240 -0.586 -5.243 1.00 91.81 89 ALA A O 1
ATOM 667 N N . GLU A 1 90 ? -14.010 0.770 -3.622 1.00 94.62 90 GLU A N 1
ATOM 668 C CA . GLU A 1 90 ? -14.087 1.981 -4.450 1.00 94.62 90 GLU A CA 1
ATOM 669 C C . GLU A 1 90 ? -12.707 2.412 -4.964 1.00 94.62 90 GLU A C 1
ATOM 671 O O . GLU A 1 90 ? -12.543 2.742 -6.142 1.00 94.62 90 GLU A O 1
ATOM 676 N N . ALA A 1 91 ? -11.696 2.364 -4.099 1.00 95.31 91 ALA A N 1
ATOM 677 C CA . ALA A 1 91 ? -10.326 2.698 -4.446 1.00 95.31 91 ALA A CA 1
ATOM 678 C C . ALA A 1 91 ? -9.720 1.706 -5.445 1.00 95.31 91 ALA A C 1
ATOM 680 O O . ALA A 1 91 ? -9.104 2.140 -6.415 1.00 95.31 91 ALA A O 1
ATOM 681 N N . CYS A 1 92 ? -9.957 0.400 -5.287 1.00 95.50 92 CYS A N 1
ATOM 682 C CA . CYS A 1 92 ? -9.538 -0.620 -6.253 1.00 95.50 92 CYS A CA 1
ATOM 683 C C . CYS A 1 92 ? -10.119 -0.340 -7.643 1.00 95.50 92 CYS A C 1
ATOM 685 O O . CYS A 1 92 ? -9.395 -0.360 -8.641 1.00 95.50 92 CYS A O 1
ATOM 687 N N . PHE A 1 93 ? -11.414 -0.014 -7.711 1.00 96.12 93 PHE A N 1
ATOM 688 C CA . PHE A 1 93 ? -12.057 0.356 -8.969 1.00 96.12 93 PHE A CA 1
ATOM 689 C C . PHE A 1 93 ? -11.421 1.614 -9.579 1.00 96.12 93 PHE A C 1
ATOM 691 O O . PHE A 1 93 ? -11.041 1.609 -10.750 1.00 96.12 93 PHE A O 1
ATOM 698 N N . ALA A 1 94 ? -11.245 2.676 -8.789 1.00 95.38 94 ALA A N 1
ATOM 699 C CA . ALA A 1 94 ? -10.619 3.911 -9.252 1.00 95.38 94 ALA A CA 1
ATOM 700 C C . ALA A 1 94 ? -9.169 3.699 -9.725 1.00 95.38 94 ALA A C 1
ATOM 702 O O . ALA A 1 94 ? -8.770 4.261 -10.746 1.00 95.38 94 ALA A O 1
ATOM 703 N N . TYR A 1 95 ? -8.393 2.877 -9.018 1.00 95.50 95 TYR A N 1
ATOM 704 C CA . TYR A 1 95 ? -7.002 2.569 -9.337 1.00 95.50 95 TYR A CA 1
ATOM 705 C C . TYR A 1 95 ? -6.877 1.840 -10.679 1.00 95.50 95 TYR A C 1
ATOM 707 O O . TYR A 1 95 ? -6.106 2.266 -11.540 1.00 95.50 95 TYR A O 1
ATOM 715 N N . ALA A 1 96 ? -7.707 0.818 -10.909 1.00 94.94 96 ALA A N 1
ATOM 716 C CA . ALA A 1 96 ? -7.744 0.087 -12.176 1.00 94.94 96 ALA A CA 1
ATOM 717 C C . ALA A 1 96 ? -8.095 0.992 -13.376 1.00 94.94 96 ALA A C 1
ATOM 719 O O . ALA A 1 96 ? -7.605 0.772 -14.483 1.00 94.94 96 ALA A O 1
ATOM 720 N N . GLN A 1 97 ? -8.899 2.039 -13.155 1.00 94.94 97 GLN A N 1
ATOM 721 C CA . GLN A 1 97 ? -9.270 3.040 -14.166 1.00 94.94 97 GLN A CA 1
ATOM 722 C C . GLN A 1 97 ? -8.252 4.188 -14.313 1.00 94.94 97 GLN A C 1
ATOM 724 O O . GLN A 1 97 ? -8.490 5.129 -15.068 1.00 94.94 97 GLN A O 1
ATOM 729 N N . GLY A 1 98 ? -7.141 4.178 -13.569 1.00 91.31 98 GLY A N 1
ATOM 730 C CA . GLY A 1 98 ? -6.160 5.270 -13.574 1.00 91.31 98 GLY A CA 1
ATOM 731 C C . GLY A 1 98 ? -6.628 6.554 -12.873 1.00 91.31 98 GLY A C 1
ATOM 732 O O . GLY A 1 98 ? -6.011 7.608 -13.006 1.00 91.31 98 GLY A O 1
ATOM 733 N N . SER A 1 99 ? -7.718 6.495 -12.104 1.00 91.56 99 SER A N 1
ATOM 734 C CA . SER A 1 99 ? -8.277 7.624 -11.349 1.00 91.56 99 SER A CA 1
ATOM 735 C C . SER A 1 99 ? -7.579 7.794 -9.995 1.00 91.56 99 SER A C 1
ATOM 737 O O . SER A 1 99 ? -8.193 7.750 -8.929 1.00 91.56 99 SER A O 1
ATOM 739 N N . TYR A 1 100 ? -6.267 8.015 -10.029 1.00 89.44 100 TYR A N 1
ATOM 740 C CA . TYR A 1 100 ? -5.382 7.997 -8.859 1.00 89.44 100 TYR A CA 1
ATOM 741 C C . TYR A 1 100 ? -5.737 9.021 -7.770 1.00 89.44 100 TYR A C 1
ATOM 743 O O . TYR A 1 100 ? -5.549 8.769 -6.582 1.00 89.44 100 TYR A O 1
ATOM 751 N N . LEU A 1 101 ? -6.292 10.178 -8.137 1.00 85.19 101 LEU A N 1
ATOM 752 C CA . LEU A 1 101 ? -6.734 11.169 -7.150 1.00 85.19 101 LEU A CA 1
ATOM 753 C C . LEU A 1 101 ? -7.950 10.684 -6.348 1.00 85.19 101 LEU A C 1
ATOM 755 O O . LEU A 1 101 ? -8.063 10.999 -5.163 1.00 85.19 101 LEU A O 1
ATOM 759 N N . ALA A 1 102 ? -8.847 9.921 -6.978 1.00 89.62 102 ALA A N 1
ATOM 760 C CA . ALA A 1 102 ? -10.008 9.351 -6.303 1.00 89.62 102 ALA A CA 1
ATOM 761 C C . ALA A 1 102 ? -9.580 8.290 -5.281 1.00 89.62 102 ALA A C 1
ATOM 763 O O . ALA A 1 102 ? -10.064 8.327 -4.154 1.00 89.62 102 ALA A O 1
ATOM 764 N N . VAL A 1 103 ? -8.592 7.452 -5.623 1.00 91.12 103 VAL A N 1
ATOM 765 C CA . VAL A 1 103 ? -7.972 6.480 -4.701 1.00 91.12 103 VAL A CA 1
ATOM 766 C C . VAL A 1 103 ? -7.538 7.162 -3.405 1.00 91.12 103 VAL A C 1
ATOM 768 O O . VAL A 1 103 ? -7.967 6.786 -2.318 1.00 91.12 103 VAL A O 1
ATOM 771 N N . VAL A 1 104 ? -6.738 8.227 -3.518 1.00 86.31 104 VAL A N 1
ATOM 772 C CA . VAL A 1 104 ? -6.215 8.936 -2.342 1.00 86.31 104 VAL A CA 1
ATOM 773 C C . VAL A 1 104 ? -7.332 9.622 -1.548 1.00 86.31 104 VAL A C 1
ATOM 775 O O . VAL A 1 104 ? -7.282 9.658 -0.322 1.00 86.31 104 VAL A O 1
ATOM 778 N N . ARG A 1 105 ? -8.352 10.176 -2.216 1.00 86.00 105 ARG A N 1
ATOM 779 C CA . ARG A 1 105 ? -9.487 10.833 -1.540 1.00 86.00 105 ARG A CA 1
ATOM 780 C C . ARG A 1 105 ? -10.317 9.868 -0.706 1.00 86.00 105 ARG A C 1
ATOM 782 O O . ARG A 1 105 ? -10.744 10.247 0.378 1.00 86.00 105 ARG A O 1
ATOM 789 N N . VAL A 1 106 ? -10.537 8.667 -1.223 1.00 90.19 106 VAL A N 1
ATOM 790 C CA . VAL A 1 106 ? -11.370 7.655 -0.576 1.00 90.19 106 VAL A CA 1
ATOM 791 C C . VAL A 1 106 ? -10.619 6.978 0.571 1.00 90.19 106 VAL A C 1
ATOM 793 O O . VAL A 1 106 ? -11.177 6.813 1.650 1.00 90.19 106 VAL A O 1
ATOM 796 N N . LEU A 1 107 ? -9.343 6.638 0.377 1.00 89.12 107 LEU A N 1
ATOM 797 C CA . LEU A 1 107 ? -8.600 5.839 1.355 1.00 89.12 107 LEU A CA 1
ATOM 798 C C . LEU A 1 107 ? -7.970 6.639 2.490 1.00 89.12 107 LEU A C 1
ATOM 800 O O . LEU A 1 107 ? -7.874 6.120 3.595 1.00 89.12 107 LEU A O 1
ATOM 804 N N . MET A 1 108 ? -7.541 7.883 2.261 1.00 84.88 108 MET A N 1
ATOM 805 C CA . MET A 1 108 ? -6.784 8.628 3.275 1.00 84.88 108 MET A CA 1
ATOM 806 C C . MET A 1 108 ? -7.531 8.779 4.623 1.00 84.88 108 MET A C 1
ATOM 808 O O . MET A 1 108 ? -6.899 8.569 5.663 1.00 84.88 108 MET A O 1
ATOM 812 N N . PRO A 1 109 ? -8.846 9.092 4.663 1.00 83.06 109 PRO A N 1
ATOM 813 C CA . PRO A 1 109 ? -9.584 9.157 5.927 1.00 83.06 109 PRO A CA 1
ATOM 814 C C . PRO A 1 109 ? -9.660 7.805 6.648 1.00 83.06 109 PRO A C 1
ATOM 816 O O . PRO A 1 109 ? -9.501 7.743 7.867 1.00 83.06 109 PRO A O 1
ATOM 819 N N . GLU A 1 110 ? -9.870 6.718 5.902 1.00 85.88 110 GLU A N 1
ATOM 820 C CA . GLU A 1 110 ? -9.980 5.367 6.463 1.00 85.88 110 GLU A CA 1
ATOM 821 C C . GLU A 1 110 ? -8.622 4.855 6.950 1.00 85.88 110 GLU A C 1
ATOM 823 O O . GLU A 1 110 ? -8.534 4.309 8.048 1.00 85.88 110 GLU A O 1
ATOM 828 N N . PHE A 1 111 ? -7.547 5.113 6.199 1.00 84.62 111 PHE A N 1
ATOM 829 C CA . PHE A 1 111 ? -6.172 4.845 6.617 1.00 84.62 111 PHE A CA 1
ATOM 830 C C . PHE A 1 111 ? -5.900 5.466 7.993 1.00 84.62 111 PHE A C 1
ATOM 832 O O . PHE A 1 111 ? -5.447 4.787 8.914 1.00 84.62 111 PHE A O 1
ATOM 839 N N . GLU A 1 112 ? -6.232 6.749 8.168 1.00 79.00 112 GLU A N 1
ATOM 840 C CA . GLU A 1 112 ? -6.038 7.458 9.432 1.00 79.00 112 GLU A CA 1
ATOM 841 C C . GLU A 1 112 ? -6.918 6.899 10.563 1.00 79.00 112 GLU A C 1
ATOM 843 O O . GLU A 1 112 ? -6.452 6.737 11.698 1.00 79.00 112 GLU A O 1
ATOM 848 N N . ALA A 1 113 ? -8.185 6.596 10.276 1.00 81.38 113 ALA A N 1
ATOM 849 C CA . ALA A 1 113 ? -9.118 6.050 11.256 1.00 81.38 113 ALA A CA 1
ATOM 850 C C . ALA A 1 113 ? -8.673 4.666 11.760 1.00 81.38 113 ALA A C 1
ATOM 852 O O . ALA A 1 113 ? -8.635 4.428 12.974 1.00 81.38 113 ALA A O 1
ATOM 853 N N . VAL A 1 114 ? -8.277 3.777 10.846 1.00 81.44 114 VAL A N 1
ATOM 854 C CA . VAL A 1 114 ? -7.757 2.440 11.157 1.00 81.44 114 VAL A CA 1
ATOM 855 C C . VAL A 1 114 ? -6.453 2.547 11.945 1.00 81.44 114 VAL A C 1
ATOM 857 O O . VAL A 1 114 ? -6.338 1.950 13.017 1.00 81.44 114 VAL A O 1
ATOM 860 N N . ALA A 1 115 ? -5.512 3.372 11.478 1.00 79.50 115 ALA A N 1
ATOM 861 C CA . ALA A 1 115 ? -4.238 3.634 12.144 1.00 79.50 115 ALA A CA 1
ATOM 862 C C . ALA A 1 115 ? -4.419 4.034 13.615 1.00 79.50 115 ALA A C 1
ATOM 864 O O . ALA A 1 115 ? -3.823 3.440 14.514 1.00 79.50 115 ALA A O 1
ATOM 865 N N . ARG A 1 116 ? -5.277 5.028 13.877 1.00 78.12 116 ARG A N 1
ATOM 866 C CA . ARG A 1 116 ? -5.555 5.532 15.232 1.00 78.12 116 ARG A CA 1
ATOM 867 C C . ARG A 1 116 ? -6.247 4.492 16.109 1.00 78.12 116 ARG A C 1
ATOM 869 O O . ARG A 1 116 ? -5.957 4.425 17.304 1.00 78.12 116 ARG A O 1
ATOM 876 N N . THR A 1 117 ? -7.142 3.697 15.523 1.00 80.25 117 THR A N 1
ATOM 877 C CA . THR A 1 117 ? -7.868 2.627 16.220 1.00 80.25 117 THR A CA 1
ATOM 878 C C . THR A 1 117 ? -6.915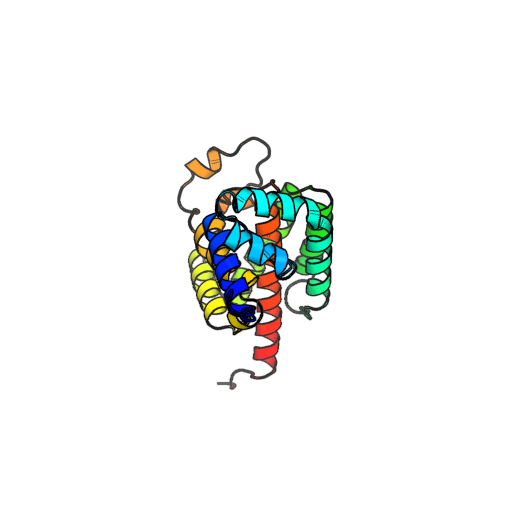 1.529 16.679 1.00 80.25 117 THR A C 1
ATOM 880 O O . THR A 1 117 ? -6.948 1.153 17.848 1.00 80.25 117 THR A O 1
ATOM 883 N N . LEU A 1 118 ? -6.018 1.081 15.796 1.00 77.75 118 LEU A N 1
ATOM 884 C CA . LEU A 1 118 ? -5.033 0.032 16.074 1.00 77.75 118 LEU A CA 1
ATOM 885 C C . LEU A 1 118 ? -4.144 0.343 17.281 1.00 77.75 118 LEU A C 1
ATOM 887 O O . LEU A 1 118 ? -3.882 -0.516 18.115 1.00 77.75 118 LEU A O 1
ATOM 891 N N . VAL A 1 119 ? -3.688 1.588 17.382 1.00 79.06 119 VAL A N 1
ATOM 892 C CA . VAL A 1 119 ? -2.701 2.014 18.388 1.00 79.06 119 VAL A CA 1
ATOM 893 C C . VAL A 1 119 ? -3.328 2.705 19.602 1.00 79.06 119 VAL A C 1
ATOM 895 O O . VAL A 1 119 ? -2.630 3.052 20.560 1.00 79.06 119 VAL A O 1
ATOM 898 N N . GLY A 1 120 ? -4.643 2.953 19.572 1.00 76.69 120 GLY A N 1
ATOM 899 C CA . GLY A 1 120 ? -5.391 3.614 20.644 1.00 76.69 120 GLY A CA 1
ATOM 900 C C . GLY A 1 120 ? -4.925 5.044 20.953 1.00 76.69 120 GLY A C 1
ATOM 901 O O . GLY A 1 120 ? -5.083 5.515 22.083 1.00 76.69 120 GLY A O 1
ATOM 902 N N . LYS A 1 121 ? -4.299 5.746 19.994 1.00 74.25 121 LYS A N 1
ATOM 903 C CA . LYS A 1 121 ? -3.736 7.095 20.206 1.00 74.25 121 LYS A CA 1
ATOM 904 C C . LYS A 1 121 ? -4.555 8.182 19.515 1.00 74.25 121 LYS A C 1
ATOM 906 O O . LYS A 1 121 ? -5.000 8.045 18.381 1.00 74.25 121 LYS A O 1
ATOM 911 N N . ARG A 1 122 ? -4.709 9.314 20.214 1.00 64.75 122 ARG A N 1
ATOM 912 C CA . ARG A 1 122 ? -5.461 10.489 19.734 1.00 64.75 122 ARG A CA 1
ATOM 913 C C . ARG A 1 122 ? -4.617 11.505 18.967 1.00 64.75 122 ARG A C 1
ATOM 915 O O . ARG A 1 122 ? -5.177 12.256 18.175 1.00 64.75 122 ARG A O 1
ATOM 922 N N . SER A 1 123 ? -3.307 11.578 19.203 1.00 71.00 123 SER A N 1
ATOM 923 C CA . SER A 1 123 ? -2.427 12.467 18.436 1.00 71.00 123 SER A CA 1
ATOM 924 C C . SER A 1 123 ? -1.798 11.715 17.270 1.00 71.00 123 SER A C 1
ATOM 926 O O . SER A 1 123 ? -1.463 10.539 17.394 1.00 71.00 123 SER A O 1
ATOM 928 N N . GLN A 1 124 ? -1.627 12.413 16.146 1.00 66.19 124 GLN A N 1
ATOM 929 C CA . GLN A 1 124 ? -1.085 11.841 14.915 1.00 66.19 124 GLN A CA 1
ATOM 930 C C . GLN A 1 124 ? 0.309 11.261 15.148 1.00 66.19 124 GLN A C 1
ATOM 932 O O . GLN A 1 124 ? 0.488 10.069 14.960 1.00 66.19 124 GLN A O 1
ATOM 937 N N . LYS A 1 125 ? 1.252 12.057 15.676 1.00 70.19 125 LYS A N 1
ATOM 938 C CA . LYS A 1 125 ? 2.618 11.606 15.994 1.00 70.19 125 LYS A CA 1
ATOM 939 C C . LYS A 1 125 ? 2.641 10.325 16.841 1.00 70.19 125 LYS A C 1
ATOM 941 O O . LYS A 1 125 ? 3.366 9.397 16.521 1.00 70.19 125 LYS A O 1
ATOM 946 N N . ALA A 1 126 ? 1.815 10.252 17.887 1.00 68.81 126 ALA A N 1
ATOM 947 C CA . ALA A 1 126 ? 1.762 9.060 18.732 1.00 68.81 126 ALA A CA 1
ATOM 948 C C . ALA A 1 126 ? 1.146 7.851 18.012 1.00 68.81 126 ALA A C 1
ATOM 950 O O . ALA A 1 126 ? 1.480 6.719 18.353 1.00 68.81 126 ALA A O 1
ATOM 951 N N . ALA A 1 127 ? 0.249 8.075 17.047 1.00 71.94 127 ALA A N 1
ATOM 952 C CA . ALA A 1 127 ? -0.276 7.007 16.212 1.00 71.94 127 ALA A CA 1
ATOM 953 C C . ALA A 1 127 ? 0.798 6.452 15.264 1.00 71.94 127 ALA A C 1
ATOM 955 O O . ALA A 1 127 ? 0.908 5.238 15.155 1.00 71.94 127 ALA A O 1
ATOM 956 N N . VAL A 1 128 ? 1.638 7.313 14.674 1.00 71.62 128 VAL A N 1
ATOM 957 C CA . VAL A 1 128 ? 2.796 6.896 13.855 1.00 71.62 128 VAL A CA 1
ATOM 958 C C . VAL A 1 128 ? 3.767 6.051 14.664 1.00 71.62 128 VAL A C 1
ATOM 960 O O . VAL A 1 128 ? 4.024 4.905 14.312 1.00 71.62 128 VAL A O 1
ATOM 963 N N . ASP A 1 129 ? 4.239 6.587 15.794 1.00 72.31 129 ASP A N 1
ATOM 964 C CA . ASP A 1 129 ? 5.187 5.893 16.668 1.00 72.31 129 ASP A CA 1
ATOM 965 C C . ASP A 1 129 ? 4.608 4.547 17.144 1.00 72.31 129 ASP A C 1
ATOM 967 O O . ASP A 1 129 ? 5.327 3.559 17.284 1.00 72.31 129 ASP A O 1
ATOM 971 N N . GLY A 1 130 ? 3.295 4.504 17.400 1.00 76.31 130 GLY A N 1
ATOM 972 C CA . GLY A 1 130 ? 2.578 3.286 17.765 1.00 76.31 130 GLY A CA 1
ATOM 973 C C . GLY A 1 130 ? 2.513 2.266 16.629 1.00 76.31 130 GLY A C 1
ATOM 974 O O . GLY A 1 130 ? 2.710 1.084 16.884 1.00 76.31 130 GLY A O 1
ATOM 975 N N . LEU A 1 131 ? 2.267 2.709 15.393 1.00 75.19 131 LEU A N 1
ATOM 976 C CA . LEU A 1 131 ? 2.185 1.837 14.220 1.00 75.19 131 LEU A CA 1
ATOM 977 C C . LEU A 1 131 ? 3.544 1.247 13.864 1.00 75.19 131 LEU A C 1
ATOM 979 O O . LEU A 1 131 ? 3.624 0.060 13.576 1.00 75.19 131 LEU A O 1
ATOM 983 N N . LEU A 1 132 ? 4.609 2.048 13.917 1.00 74.44 132 LEU A N 1
ATOM 984 C CA . LEU A 1 132 ? 5.962 1.568 13.636 1.00 74.44 132 LEU A CA 1
ATOM 985 C C . LEU A 1 132 ? 6.371 0.465 14.618 1.00 74.44 132 LEU A C 1
ATOM 987 O O . LEU A 1 132 ? 6.895 -0.564 14.199 1.00 74.44 132 LEU A O 1
ATOM 991 N N . ARG A 1 133 ? 6.052 0.631 15.909 1.00 76.06 133 ARG A N 1
ATOM 992 C CA . ARG A 1 133 ? 6.246 -0.429 16.913 1.00 76.06 133 ARG A CA 1
ATOM 993 C C . ARG A 1 133 ? 5.390 -1.654 16.613 1.00 76.06 133 ARG A C 1
ATOM 995 O O . ARG A 1 133 ? 5.903 -2.762 16.611 1.00 76.06 133 ARG A O 1
ATOM 1002 N N . LEU A 1 134 ? 4.115 -1.448 16.283 1.00 75.69 134 LEU A N 1
ATOM 1003 C CA . LEU A 1 134 ? 3.199 -2.531 15.928 1.00 75.69 134 LEU A CA 1
ATOM 1004 C C . LEU A 1 134 ? 3.737 -3.386 14.776 1.00 75.69 134 LEU A C 1
ATOM 1006 O O . LEU A 1 134 ? 3.716 -4.608 14.847 1.00 75.69 134 LEU A O 1
ATOM 1010 N N . ILE A 1 135 ? 4.241 -2.748 13.720 1.00 71.38 135 ILE A N 1
ATOM 1011 C CA . ILE A 1 135 ? 4.788 -3.440 12.549 1.00 71.38 135 ILE A CA 1
ATOM 1012 C C . ILE A 1 135 ? 6.062 -4.215 12.908 1.00 71.38 135 ILE A C 1
ATOM 1014 O O . ILE A 1 135 ? 6.262 -5.315 12.399 1.00 71.38 135 ILE A O 1
ATOM 1018 N N . GLN A 1 136 ? 6.900 -3.672 13.795 1.00 70.81 136 GLN A N 1
ATOM 1019 C CA . GLN A 1 136 ? 8.089 -4.365 14.303 1.00 70.81 136 GLN A CA 1
ATOM 1020 C C . GLN A 1 136 ? 7.731 -5.576 15.181 1.00 70.81 136 GLN A C 1
ATOM 1022 O O . GLN A 1 136 ? 8.441 -6.582 15.146 1.00 70.81 136 GLN A O 1
ATOM 1027 N N . ASP A 1 137 ? 6.633 -5.491 15.936 1.00 66.94 137 ASP A N 1
ATOM 1028 C CA . ASP A 1 137 ? 6.200 -6.519 16.888 1.00 66.94 137 ASP A CA 1
ATOM 1029 C C . ASP A 1 137 ? 5.373 -7.642 16.230 1.00 66.94 137 ASP A C 1
ATOM 1031 O O . ASP A 1 137 ? 5.351 -8.773 16.725 1.00 66.94 137 ASP A O 1
ATOM 1035 N N . VAL A 1 138 ? 4.700 -7.372 15.104 1.00 63.84 138 VAL A N 1
ATOM 1036 C CA . VAL A 1 138 ? 3.939 -8.391 14.367 1.00 63.84 138 VAL A CA 1
ATOM 1037 C C . VAL A 1 138 ? 4.880 -9.158 13.423 1.00 63.84 138 VAL A C 1
ATOM 1039 O O . VAL A 1 138 ? 5.573 -8.546 12.611 1.00 63.84 138 VAL A O 1
ATOM 1042 N N . PRO A 1 139 ? 4.857 -10.508 13.404 1.00 58.91 139 PRO A N 1
ATOM 1043 C CA . PRO A 1 139 ? 5.699 -11.336 12.526 1.00 58.91 139 PRO A CA 1
ATOM 1044 C C . PRO A 1 139 ? 5.408 -11.193 11.017 1.00 58.91 139 PRO A C 1
ATOM 1046 O O . PRO A 1 139 ? 5.891 -11.991 10.220 1.00 58.91 139 PRO A O 1
ATOM 1049 N N . MET A 1 140 ? 4.667 -10.168 10.595 1.00 60.44 140 MET A N 1
ATOM 1050 C CA . MET A 1 140 ? 4.361 -9.874 9.198 1.00 60.44 140 MET A CA 1
ATOM 1051 C C . MET A 1 140 ? 5.604 -9.608 8.347 1.00 60.44 140 MET A C 1
ATOM 1053 O O . MET A 1 140 ? 5.613 -9.987 7.181 1.00 60.44 140 MET A O 1
ATOM 1057 N N . ILE A 1 141 ? 6.676 -9.062 8.934 1.00 57.47 141 ILE A N 1
ATOM 1058 C CA . ILE A 1 141 ? 7.968 -8.888 8.246 1.00 57.47 141 ILE A CA 1
ATOM 1059 C C . ILE A 1 141 ? 8.525 -10.234 7.744 1.00 57.47 141 ILE A C 1
ATOM 1061 O O . ILE A 1 141 ? 9.261 -10.271 6.763 1.00 57.47 141 ILE A O 1
ATOM 1065 N N . ARG A 1 142 ? 8.175 -11.353 8.396 1.00 58.06 142 ARG A N 1
ATOM 1066 C CA . ARG A 1 142 ? 8.624 -12.693 7.988 1.00 58.06 142 ARG A CA 1
ATOM 1067 C C . ARG A 1 142 ? 7.755 -13.324 6.908 1.00 58.06 142 ARG A C 1
ATOM 1069 O O . ARG A 1 142 ? 8.246 -14.194 6.202 1.00 58.06 142 ARG A O 1
ATOM 1076 N N . GLU A 1 143 ? 6.488 -12.937 6.822 1.00 62.06 143 GLU A N 1
ATOM 1077 C CA . GLU A 1 143 ? 5.538 -13.532 5.878 1.00 62.06 143 GLU A CA 1
ATOM 1078 C C . GLU A 1 143 ? 5.519 -12.786 4.544 1.00 62.06 143 GLU A C 1
ATOM 1080 O O . GLU A 1 143 ? 5.495 -13.435 3.508 1.00 62.06 143 GLU A O 1
ATOM 1085 N N . ASP A 1 144 ? 5.615 -11.452 4.567 1.00 72.19 144 ASP A N 1
ATOM 1086 C CA . ASP A 1 144 ? 5.652 -10.619 3.360 1.00 72.19 144 ASP A CA 1
ATOM 1087 C C . ASP A 1 144 ? 6.724 -9.533 3.495 1.00 72.19 144 ASP A C 1
ATOM 1089 O O . ASP A 1 144 ? 6.412 -8.360 3.724 1.00 72.19 144 ASP A O 1
ATOM 1093 N N . PRO A 1 145 ? 8.012 -9.909 3.388 1.00 68.19 145 PRO A N 1
ATOM 1094 C CA . PRO A 1 145 ? 9.124 -8.992 3.617 1.00 68.19 145 PRO A CA 1
ATOM 1095 C C . PRO A 1 145 ? 9.097 -7.795 2.664 1.00 68.19 145 PRO A C 1
ATOM 1097 O O . PRO A 1 145 ? 9.378 -6.679 3.097 1.00 68.19 145 PRO A O 1
ATOM 1100 N N . ILE A 1 146 ? 8.707 -8.007 1.400 1.00 75.31 146 ILE A N 1
ATOM 1101 C CA . ILE A 1 146 ? 8.664 -6.944 0.392 1.00 75.31 146 ILE A CA 1
ATOM 1102 C C . ILE A 1 146 ? 7.612 -5.877 0.723 1.00 75.31 146 ILE A C 1
ATOM 1104 O O . ILE A 1 146 ? 7.909 -4.686 0.713 1.00 75.31 146 ILE A O 1
ATOM 1108 N N . GLU A 1 147 ? 6.406 -6.297 1.108 1.00 77.19 147 GLU A N 1
ATOM 1109 C CA . GLU A 1 147 ? 5.320 -5.389 1.4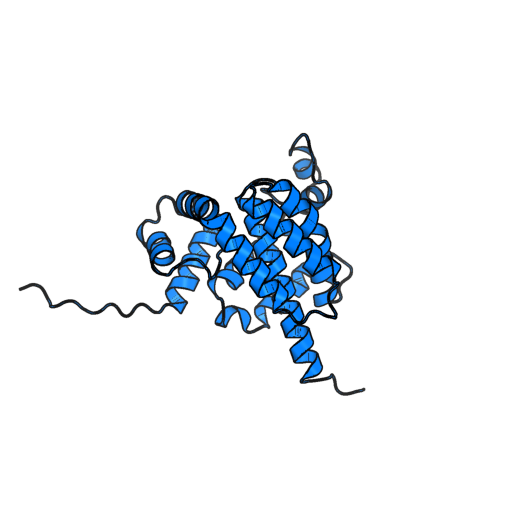81 1.00 77.19 147 GLU A CA 1
ATOM 1110 C C . GLU A 1 147 ? 5.597 -4.732 2.836 1.00 77.19 147 GLU A C 1
ATOM 1112 O O . GLU A 1 147 ? 5.496 -3.515 2.974 1.00 77.19 147 GLU A O 1
ATOM 1117 N N . ALA A 1 148 ? 5.997 -5.512 3.842 1.00 69.88 148 ALA A N 1
ATOM 1118 C CA . ALA A 1 148 ? 6.207 -5.000 5.190 1.00 69.88 148 ALA A CA 1
ATOM 1119 C C . ALA A 1 148 ? 7.340 -3.962 5.249 1.00 69.88 148 ALA A C 1
ATOM 1121 O O . ALA A 1 148 ? 7.170 -2.916 5.875 1.00 69.88 148 ALA A O 1
ATOM 1122 N N . MET A 1 149 ? 8.471 -4.211 4.577 1.00 70.69 149 MET A N 1
ATOM 1123 C CA . MET A 1 149 ? 9.601 -3.273 4.566 1.00 70.69 149 MET A CA 1
ATOM 1124 C C . MET A 1 149 ? 9.267 -1.980 3.822 1.00 70.69 149 MET A C 1
ATOM 1126 O O . MET A 1 149 ? 9.490 -0.899 4.366 1.00 70.69 149 MET A O 1
ATOM 1130 N N . SER A 1 150 ? 8.672 -2.069 2.627 1.00 68.12 150 SER A N 1
ATOM 1131 C CA . SER A 1 150 ? 8.265 -0.873 1.881 1.00 68.12 150 SER A CA 1
ATOM 1132 C C . SER A 1 150 ? 7.230 -0.031 2.621 1.00 68.12 150 SER A C 1
ATOM 1134 O O . SER A 1 150 ? 7.185 1.188 2.458 1.00 68.12 150 SER A O 1
ATOM 1136 N N . MET A 1 151 ? 6.402 -0.656 3.455 1.00 70.56 151 MET A N 1
ATOM 1137 C CA . MET A 1 151 ? 5.369 0.052 4.200 1.00 70.56 151 MET A CA 1
ATOM 1138 C C . MET A 1 151 ? 5.856 0.717 5.491 1.00 70.56 151 MET A C 1
ATOM 1140 O O . MET A 1 151 ? 5.316 1.763 5.852 1.00 70.56 151 MET A O 1
ATOM 1144 N N . VAL A 1 152 ? 6.878 0.174 6.166 1.00 67.94 152 VAL A N 1
ATOM 1145 C CA . VAL A 1 152 ? 7.541 0.872 7.287 1.00 67.94 152 VAL A CA 1
ATOM 1146 C C . VAL A 1 152 ? 8.116 2.202 6.803 1.00 67.94 152 VAL A C 1
ATOM 1148 O O . VAL A 1 152 ? 7.811 3.245 7.379 1.00 67.94 152 VAL A O 1
ATOM 1151 N N . GLU A 1 153 ? 8.858 2.165 5.696 1.00 65.56 153 GLU A N 1
ATOM 1152 C CA . GLU A 1 153 ? 9.453 3.348 5.062 1.00 65.56 153 GLU A CA 1
ATOM 1153 C C . GLU A 1 153 ? 8.375 4.336 4.574 1.00 65.56 153 GLU A C 1
ATOM 1155 O O . GLU A 1 153 ? 8.495 5.550 4.743 1.00 65.56 153 GLU A O 1
ATOM 1160 N N . PHE A 1 154 ? 7.256 3.832 4.035 1.00 68.81 154 PHE A N 1
ATOM 1161 C CA . PHE A 1 154 ? 6.113 4.663 3.640 1.00 68.81 154 PHE A CA 1
ATOM 1162 C C . PHE A 1 154 ? 5.493 5.431 4.819 1.00 68.81 154 PHE A C 1
ATOM 1164 O O . PHE A 1 154 ? 5.225 6.633 4.707 1.00 68.81 154 PHE A O 1
ATOM 1171 N N . ILE A 1 155 ? 5.243 4.749 5.941 1.00 65.75 155 ILE A N 1
ATOM 1172 C CA . ILE A 1 155 ? 4.634 5.358 7.127 1.00 65.75 155 ILE A CA 1
ATOM 1173 C C . ILE A 1 155 ? 5.594 6.385 7.734 1.00 65.75 155 ILE A C 1
ATOM 1175 O O . ILE A 1 155 ? 5.184 7.525 7.953 1.00 65.75 155 ILE A O 1
ATOM 1179 N N . ASP A 1 156 ? 6.853 6.016 7.964 1.00 64.38 156 ASP A N 1
ATOM 1180 C CA . ASP A 1 156 ? 7.819 6.883 8.645 1.00 64.38 156 ASP A CA 1
ATOM 1181 C C . ASP A 1 156 ? 8.143 8.140 7.811 1.00 64.38 156 ASP A C 1
ATOM 1183 O O . ASP A 1 156 ? 7.873 9.269 8.239 1.00 64.38 156 ASP A O 1
ATOM 1187 N N . ASP A 1 157 ? 8.583 7.958 6.561 1.00 60.91 157 ASP A N 1
ATOM 1188 C CA . ASP A 1 157 ? 9.228 9.015 5.771 1.00 60.91 157 ASP A CA 1
ATOM 1189 C C . ASP A 1 157 ? 8.334 9.703 4.725 1.00 60.91 157 ASP A C 1
ATOM 1191 O O . ASP A 1 157 ? 8.606 10.840 4.314 1.00 60.91 157 ASP A O 1
ATOM 1195 N N . GLN A 1 158 ? 7.244 9.066 4.289 1.00 62.41 158 GLN A N 1
ATOM 1196 C CA . GLN A 1 158 ? 6.424 9.586 3.182 1.00 62.41 158 GLN A CA 1
ATOM 1197 C C . GLN A 1 158 ? 5.055 10.108 3.620 1.00 62.41 158 GLN A C 1
ATOM 1199 O O . GLN A 1 158 ? 4.600 11.123 3.086 1.00 62.41 158 GLN A O 1
ATOM 1204 N N . LEU A 1 159 ? 4.412 9.464 4.598 1.00 60.22 159 LEU A N 1
ATOM 1205 C CA . LEU A 1 159 ? 3.084 9.859 5.074 1.00 60.22 159 LEU A CA 1
ATOM 1206 C C . LEU A 1 159 ? 3.125 10.762 6.319 1.00 60.22 159 LEU A C 1
ATOM 1208 O O . LEU A 1 159 ? 2.215 11.567 6.524 1.00 60.22 159 LEU A O 1
ATOM 1212 N N . PHE A 1 160 ? 4.174 10.668 7.147 1.00 57.81 160 PHE A N 1
ATOM 1213 C CA . PHE A 1 160 ? 4.239 11.404 8.415 1.00 57.81 160 PHE A CA 1
ATOM 1214 C C . PHE A 1 160 ? 5.465 12.313 8.603 1.00 57.81 160 PHE A C 1
ATOM 1216 O O . PHE A 1 160 ? 5.340 13.326 9.303 1.00 57.81 160 PHE A O 1
ATOM 1223 N N . ALA A 1 161 ? 6.607 12.065 7.948 1.00 52.09 161 ALA A N 1
ATOM 1224 C CA . ALA A 1 161 ? 7.801 12.908 8.113 1.00 52.09 161 ALA A CA 1
ATOM 1225 C C . ALA A 1 161 ? 7.631 14.372 7.665 1.00 52.09 161 ALA A C 1
ATOM 1227 O O . ALA A 1 161 ? 8.353 15.254 8.142 1.00 52.09 161 ALA A O 1
ATOM 1228 N N . SER A 1 162 ? 6.661 14.665 6.793 1.00 48.69 162 SER A N 1
ATOM 1229 C CA . SER A 1 162 ? 6.492 15.985 6.170 1.00 48.69 162 SER A CA 1
ATOM 1230 C C . SER A 1 162 ? 5.329 16.829 6.720 1.00 48.69 162 SER A C 1
ATOM 1232 O O . SER A 1 162 ? 5.104 17.941 6.249 1.00 48.69 162 SER A O 1
ATOM 1234 N N . CYS A 1 163 ? 4.677 16.405 7.811 1.00 49.03 163 CYS A N 1
ATOM 1235 C CA . CYS A 1 163 ? 3.640 17.176 8.527 1.00 49.03 163 CYS A CA 1
ATOM 1236 C C . CYS A 1 163 ? 4.154 18.451 9.251 1.00 49.03 163 CYS A C 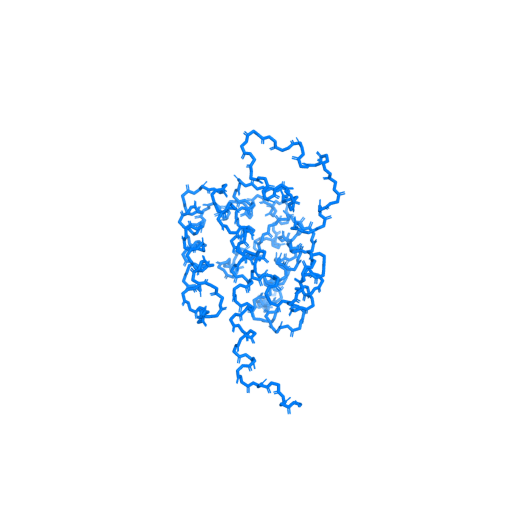1
ATOM 1238 O O . CYS A 1 163 ? 3.576 18.873 10.252 1.00 49.03 163 CYS A O 1
ATOM 1240 N N . LYS A 1 164 ? 5.273 19.048 8.818 1.00 46.38 164 LYS A N 1
ATOM 1241 C CA . LYS A 1 164 ? 6.005 20.073 9.583 1.00 46.38 164 LYS A CA 1
ATOM 1242 C C . LYS A 1 164 ? 5.933 21.499 9.023 1.00 46.38 164 LYS A C 1
ATOM 1244 O O . LYS A 1 164 ? 6.341 22.409 9.736 1.00 46.38 164 LYS A O 1
ATOM 1249 N N . ASP A 1 165 ? 5.414 21.734 7.816 1.00 48.91 165 ASP A N 1
ATOM 1250 C CA . ASP A 1 165 ? 5.480 23.064 7.190 1.00 48.91 165 ASP A CA 1
ATOM 1251 C C . ASP A 1 165 ? 4.267 23.361 6.275 1.00 48.91 165 ASP A C 1
ATOM 1253 O O . ASP A 1 165 ? 3.915 22.585 5.389 1.00 48.91 165 ASP A O 1
ATOM 1257 N N . ALA A 1 166 ? 3.625 24.514 6.501 1.00 48.88 166 ALA A N 1
ATOM 1258 C CA . ALA A 1 166 ? 2.450 24.986 5.758 1.00 48.88 166 ALA A CA 1
ATOM 1259 C C . ALA A 1 166 ? 2.768 25.503 4.337 1.00 48.88 166 ALA A C 1
ATOM 1261 O O . ALA A 1 166 ? 1.861 25.644 3.515 1.00 48.88 166 ALA A O 1
ATOM 1262 N N . ALA A 1 167 ? 4.037 25.780 4.027 1.00 52.97 167 ALA A N 1
ATOM 1263 C CA . ALA A 1 167 ? 4.483 26.245 2.717 1.00 52.97 167 ALA A CA 1
ATOM 1264 C C . ALA A 1 167 ? 4.498 25.108 1.677 1.00 52.97 167 ALA A C 1
ATOM 1266 O O . ALA A 1 167 ? 4.161 25.340 0.517 1.00 52.97 167 ALA A O 1
ATOM 1267 N N . HIS A 1 168 ? 4.780 23.866 2.086 1.00 50.66 168 HIS A N 1
ATOM 1268 C CA . HIS A 1 168 ? 4.703 22.692 1.209 1.00 50.66 168 HIS A CA 1
ATOM 1269 C C . HIS A 1 168 ? 3.267 22.357 0.784 1.00 50.66 168 HIS A C 1
ATOM 1271 O O . HIS A 1 168 ? 3.050 21.962 -0.362 1.00 50.66 168 HIS A O 1
ATOM 1277 N N . ALA A 1 169 ? 2.283 22.555 1.670 1.00 50.72 169 ALA A N 1
ATOM 1278 C CA . ALA A 1 169 ? 0.865 22.378 1.346 1.00 50.72 169 ALA A CA 1
ATOM 1279 C C . ALA A 1 169 ? 0.374 23.420 0.320 1.00 50.72 169 ALA A C 1
ATOM 1281 O O . ALA A 1 169 ? -0.416 23.099 -0.562 1.00 50.72 169 ALA A O 1
ATOM 1282 N N . ALA A 1 170 ? 0.889 24.654 0.380 1.00 50.84 170 ALA A N 1
ATOM 1283 C CA . ALA A 1 170 ? 0.510 25.736 -0.532 1.00 50.84 170 ALA A CA 1
ATOM 1284 C C . ALA A 1 170 ? 1.093 25.600 -1.957 1.00 50.84 170 ALA A C 1
ATOM 1286 O O . ALA A 1 170 ? 0.570 26.204 -2.893 1.00 50.84 170 ALA A O 1
ATOM 1287 N N . ALA A 1 171 ? 2.156 24.809 -2.146 1.00 53.56 171 ALA A N 1
ATOM 1288 C CA . ALA A 1 171 ? 2.884 24.706 -3.415 1.00 53.56 171 ALA A CA 1
ATOM 1289 C C . ALA A 1 171 ? 2.289 23.712 -4.443 1.00 53.56 171 ALA A C 1
ATOM 1291 O O . ALA A 1 171 ? 2.778 23.662 -5.571 1.00 53.56 171 ALA A O 1
ATOM 1292 N N . ARG A 1 172 ? 1.265 22.906 -4.100 1.00 53.62 172 ARG A N 1
ATOM 1293 C CA . ARG A 1 172 ? 0.873 21.704 -4.883 1.00 53.62 172 ARG A CA 1
ATOM 1294 C C . ARG A 1 172 ? -0.366 21.791 -5.808 1.00 53.62 172 ARG A C 1
ATOM 1296 O O . ARG A 1 172 ? -0.694 20.803 -6.453 1.00 53.62 172 ARG A O 1
ATOM 1303 N N . GLY A 1 173 ? -0.964 22.964 -6.038 1.00 50.06 173 GLY A N 1
ATOM 1304 C CA . GLY A 1 173 ? -1.818 23.200 -7.226 1.00 50.06 173 GLY A CA 1
ATOM 1305 C C . GLY A 1 173 ? -3.286 22.702 -7.204 1.00 50.06 173 GLY A C 1
ATOM 1306 O O . GLY A 1 173 ? -3.816 22.242 -6.204 1.00 50.06 173 GLY A O 1
ATOM 1307 N N . GLN A 1 174 ? -3.989 22.902 -8.333 1.00 49.78 174 GLN A N 1
ATOM 1308 C CA . GLN A 1 174 ? -5.338 23.514 -8.428 1.00 49.78 174 GLN A CA 1
ATOM 1309 C C . GLN A 1 174 ? -6.600 22.651 -8.166 1.00 49.78 174 GLN A C 1
ATOM 1311 O O . GLN A 1 174 ? -7.708 23.180 -8.258 1.00 49.78 174 GLN A O 1
ATOM 1316 N N . ALA A 1 175 ? -6.491 21.374 -7.794 1.00 54.38 175 ALA A N 1
ATOM 1317 C CA . ALA A 1 175 ? -7.648 20.581 -7.340 1.00 54.38 175 ALA A CA 1
ATOM 1318 C C . ALA A 1 175 ? -7.310 19.806 -6.054 1.00 54.38 175 ALA A C 1
ATOM 1320 O O . ALA A 1 175 ? -7.275 18.570 -6.058 1.00 54.38 175 ALA A O 1
ATOM 1321 N N . PRO A 1 176 ? -7.042 20.526 -4.952 1.00 58.81 176 PRO A N 1
ATOM 1322 C CA . PRO A 1 176 ? -6.405 19.967 -3.770 1.00 58.81 176 PRO A CA 1
ATOM 1323 C C . PRO A 1 176 ? -7.236 18.835 -3.165 1.00 58.81 176 PRO A C 1
ATOM 1325 O O . PRO A 1 176 ? -8.439 18.974 -2.920 1.00 58.81 176 PRO A O 1
ATOM 1328 N N . ASN A 1 177 ? -6.590 17.707 -2.872 1.00 63.00 177 ASN A N 1
ATOM 1329 C CA . ASN A 1 177 ? -7.052 16.857 -1.784 1.00 63.00 177 ASN A CA 1
ATOM 1330 C C . ASN A 1 177 ? -6.474 17.448 -0.494 1.00 63.00 177 ASN A C 1
ATOM 1332 O O . ASN A 1 177 ? -5.391 17.064 -0.063 1.00 63.00 177 ASN A O 1
ATOM 1336 N N . ARG A 1 178 ? -7.203 18.401 0.102 1.00 64.56 178 ARG A N 1
ATOM 1337 C CA . ARG A 1 178 ? -6.764 19.137 1.301 1.00 64.56 178 ARG A CA 1
ATOM 1338 C C . ARG A 1 178 ? -6.371 18.215 2.455 1.00 64.56 178 ARG A C 1
ATOM 1340 O O . ARG A 1 178 ? -5.484 18.559 3.229 1.00 64.56 178 ARG A O 1
ATOM 1347 N N . HIS A 1 179 ? -7.010 17.049 2.562 1.00 65.56 179 HIS A N 1
ATOM 1348 C CA . HIS A 1 179 ? -6.663 16.042 3.564 1.00 65.56 179 HIS A CA 1
ATOM 1349 C C . HIS A 1 179 ? -5.267 15.479 3.276 1.00 65.56 179 HIS A C 1
ATOM 1351 O O . HIS A 1 179 ? -4.378 15.607 4.107 1.00 65.56 179 HIS A O 1
ATOM 1357 N N . ALA A 1 180 ? -5.017 14.978 2.062 1.00 66.19 180 ALA A N 1
ATOM 1358 C CA . ALA A 1 180 ? -3.697 14.467 1.669 1.00 66.19 180 ALA A CA 1
ATOM 1359 C C . ALA A 1 180 ? -2.581 15.532 1.736 1.00 66.19 180 ALA A C 1
ATOM 1361 O O . ALA A 1 180 ? -1.455 15.218 2.115 1.00 66.19 180 ALA A O 1
ATOM 1362 N N . GLU A 1 181 ? -2.889 16.792 1.417 1.00 63.72 181 GLU A N 1
ATOM 1363 C CA . GLU A 1 181 ? -1.962 17.924 1.568 1.00 63.72 181 GLU A CA 1
ATOM 1364 C C . GLU A 1 181 ? -1.619 18.213 3.027 1.00 63.72 181 GLU A C 1
ATOM 1366 O O . GLU A 1 181 ? -0.461 18.477 3.339 1.00 63.72 181 GLU A O 1
ATOM 1371 N N . THR A 1 182 ? -2.603 18.114 3.925 1.00 63.28 182 THR A N 1
ATOM 1372 C CA . THR A 1 182 ? -2.392 18.249 5.376 1.00 63.28 182 THR A CA 1
ATOM 1373 C C . THR A 1 182 ? -1.450 17.162 5.900 1.00 63.28 182 THR A C 1
ATOM 1375 O O . THR A 1 182 ? -0.676 17.408 6.821 1.00 63.28 182 THR A O 1
ATOM 1378 N N . HIS A 1 183 ? -1.458 15.984 5.270 1.00 62.62 183 HIS A N 1
ATOM 1379 C CA . HIS A 1 183 ? -0.537 14.882 5.564 1.00 62.62 183 HIS A CA 1
ATOM 1380 C C . HIS A 1 183 ? 0.711 14.870 4.668 1.00 62.62 183 HIS A C 1
ATOM 1382 O O . HIS A 1 183 ? 1.474 13.914 4.679 1.00 62.62 183 HIS A O 1
ATOM 1388 N N . ALA A 1 184 ? 0.937 15.943 3.904 1.00 55.53 184 ALA A N 1
ATOM 1389 C CA . ALA A 1 184 ? 2.146 16.207 3.134 1.00 55.53 184 ALA A CA 1
ATOM 1390 C C . ALA A 1 184 ? 2.568 15.132 2.112 1.00 55.53 184 ALA A C 1
ATOM 1392 O O . ALA A 1 184 ? 3.702 15.165 1.624 1.00 55.53 184 ALA A O 1
ATOM 1393 N N . LEU A 1 185 ? 1.636 14.281 1.671 1.00 63.03 185 LEU A N 1
ATOM 1394 C CA . LEU A 1 185 ? 1.885 13.193 0.721 1.00 63.03 185 LEU A CA 1
ATOM 1395 C C . LEU A 1 185 ? 2.624 13.722 -0.526 1.00 63.03 185 LEU A C 1
ATOM 1397 O O . LEU A 1 185 ? 2.064 14.505 -1.295 1.00 63.03 185 LEU A O 1
ATOM 1401 N N . LYS A 1 186 ? 3.912 13.381 -0.703 1.00 55.84 186 LYS A N 1
ATOM 1402 C CA . LYS A 1 186 ? 4.794 14.038 -1.700 1.00 55.84 186 LYS A CA 1
ATOM 1403 C C . LYS A 1 186 ? 4.337 13.863 -3.146 1.00 55.84 186 LYS A C 1
ATOM 1405 O O . LYS A 1 186 ? 4.632 14.693 -4.000 1.00 55.84 186 LYS A O 1
ATOM 1410 N N . SER A 1 187 ? 3.622 12.784 -3.421 1.00 59.50 187 SER A N 1
ATOM 1411 C CA . SER A 1 187 ? 3.085 12.436 -4.729 1.00 59.50 187 SER A CA 1
ATOM 1412 C C . SER A 1 187 ? 1.688 11.893 -4.513 1.00 59.50 187 SER A C 1
ATOM 1414 O O . SER A 1 187 ? 1.551 10.731 -4.175 1.00 59.50 187 SER A O 1
ATOM 1416 N N . TYR A 1 188 ? 0.659 12.729 -4.627 1.00 68.31 188 TYR A N 1
ATOM 1417 C CA . TYR A 1 188 ? -0.735 12.288 -4.584 1.00 68.31 188 TYR A CA 1
ATOM 1418 C C . TYR A 1 188 ? -1.395 12.550 -5.936 1.00 68.31 188 TYR A C 1
ATOM 1420 O O . TYR A 1 188 ? -1.037 13.487 -6.645 1.00 68.31 188 TYR A O 1
ATOM 1428 N N . GLY A 1 189 ? -2.362 11.714 -6.310 1.00 70.75 189 GLY A N 1
ATOM 1429 C CA . GLY A 1 189 ? -3.077 11.871 -7.579 1.00 70.75 189 GLY A CA 1
ATOM 1430 C C . GLY A 1 189 ? -2.318 11.400 -8.823 1.00 70.75 189 GLY A C 1
ATOM 1431 O O . GLY A 1 189 ? -2.794 11.629 -9.930 1.00 70.75 189 GLY A O 1
ATOM 1432 N N . ASN A 1 190 ? -1.191 10.709 -8.651 1.00 83.12 190 ASN A N 1
ATOM 1433 C CA . ASN A 1 190 ? -0.491 9.965 -9.698 1.00 83.12 190 ASN A CA 1
ATOM 1434 C C . ASN A 1 190 ? -0.398 8.475 -9.324 1.00 83.12 190 ASN A C 1
ATOM 1436 O O . ASN A 1 190 ? -0.745 8.102 -8.200 1.00 83.12 190 ASN A O 1
ATOM 1440 N N . LEU A 1 191 ? 0.057 7.640 -10.265 1.00 89.12 191 LEU A N 1
ATOM 1441 C CA . LEU A 1 191 ? 0.138 6.187 -10.092 1.00 89.12 191 LEU A CA 1
ATOM 1442 C C . LEU A 1 191 ? 0.877 5.821 -8.803 1.00 89.12 191 LEU A C 1
ATOM 1444 O O . LEU A 1 191 ? 0.307 5.157 -7.946 1.00 89.12 191 LEU A O 1
ATOM 1448 N N . ARG A 1 192 ? 2.091 6.353 -8.628 1.00 86.25 192 ARG A N 1
ATOM 1449 C CA . ARG A 1 192 ? 2.939 6.122 -7.452 1.00 86.25 192 ARG A CA 1
ATOM 1450 C C . ARG A 1 192 ? 2.210 6.420 -6.140 1.00 86.25 192 ARG A C 1
ATOM 1452 O O . ARG A 1 192 ? 2.143 5.574 -5.255 1.00 86.25 192 ARG A O 1
ATOM 1459 N N . GLY A 1 193 ? 1.599 7.598 -6.036 1.00 81.56 193 GLY A N 1
ATOM 1460 C CA . GLY A 1 193 ? 0.837 8.019 -4.860 1.00 81.56 193 GLY A CA 1
ATOM 1461 C C . GLY A 1 193 ? -0.366 7.150 -4.535 1.00 81.56 193 GLY A C 1
ATOM 1462 O O . GLY A 1 193 ? -0.653 6.871 -3.372 1.00 81.56 193 GLY A O 1
ATOM 1463 N N . ALA A 1 194 ? -1.084 6.728 -5.570 1.00 88.25 194 ALA A N 1
ATOM 1464 C CA . ALA A 1 194 ? -2.220 5.843 -5.407 1.00 88.25 194 ALA A CA 1
ATOM 1465 C C . ALA A 1 194 ? -1.779 4.422 -5.030 1.00 88.25 194 ALA A C 1
ATOM 1467 O O . ALA A 1 194 ? -2.391 3.8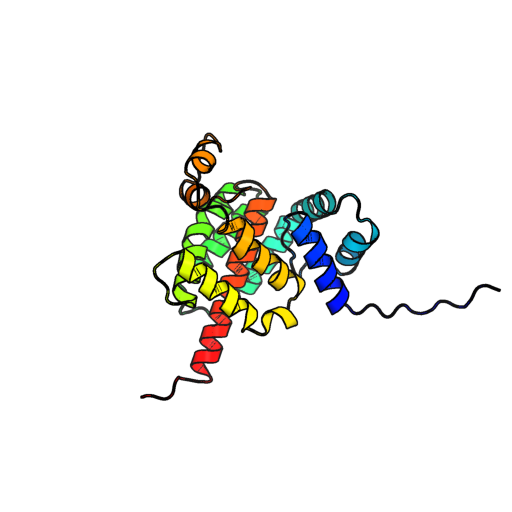47 -4.135 1.00 88.25 194 ALA A O 1
ATOM 1468 N N . SER A 1 195 ? -0.698 3.894 -5.622 1.00 89.44 195 SER A N 1
ATOM 1469 C CA . SER A 1 195 ? -0.116 2.593 -5.252 1.00 89.44 195 SER A CA 1
ATOM 1470 C C . SER A 1 195 ? 0.258 2.572 -3.776 1.00 89.44 195 SER A C 1
ATOM 1472 O O . SER A 1 195 ? -0.073 1.635 -3.059 1.00 89.44 195 SER A O 1
ATOM 1474 N N . TYR A 1 196 ? 0.877 3.650 -3.299 1.00 84.69 196 TYR A N 1
ATOM 1475 C CA . TYR A 1 196 ? 1.204 3.809 -1.890 1.00 84.69 196 TYR A CA 1
ATOM 1476 C C . TYR A 1 196 ? -0.011 3.744 -0.979 1.00 84.69 196 TYR A C 1
ATOM 1478 O O . TYR A 1 196 ? -0.020 2.998 -0.004 1.00 84.69 196 TYR A O 1
ATOM 1486 N N . MET A 1 197 ? -1.043 4.524 -1.299 1.00 85.94 197 MET A N 1
ATOM 1487 C CA . MET A 1 197 ? -2.244 4.569 -0.477 1.00 85.94 197 MET A CA 1
ATOM 1488 C C . MET A 1 197 ? -2.975 3.221 -0.460 1.00 85.94 197 MET A C 1
ATOM 1490 O O . MET A 1 197 ? -3.456 2.797 0.591 1.00 85.94 197 MET A O 1
ATOM 1494 N N . MET A 1 198 ? -3.019 2.541 -1.609 1.00 89.56 198 MET A N 1
ATOM 1495 C CA . MET A 1 198 ? -3.567 1.193 -1.752 1.00 89.56 198 MET A CA 1
ATOM 1496 C C . MET A 1 198 ? -2.827 0.197 -0.853 1.00 89.56 198 MET A C 1
ATOM 1498 O O . MET A 1 198 ? -3.444 -0.386 0.038 1.00 89.56 198 MET A O 1
ATOM 1502 N N . CYS A 1 199 ? -1.509 0.052 -1.029 1.00 86.94 199 CYS A N 1
ATOM 1503 C CA . CYS A 1 199 ? -0.704 -0.907 -0.269 1.00 86.94 199 CYS A CA 1
ATOM 1504 C C . CYS A 1 199 ? -0.687 -0.589 1.235 1.00 86.94 199 CYS A C 1
ATOM 1506 O O . CYS A 1 199 ? -0.817 -1.488 2.063 1.00 86.94 199 CYS A O 1
ATOM 1508 N N . GLY A 1 200 ? -0.584 0.691 1.604 1.00 83.50 200 GLY A N 1
ATOM 1509 C CA . GLY A 1 200 ? -0.564 1.109 3.005 1.00 83.50 200 GLY A CA 1
ATOM 1510 C C . GLY A 1 200 ? -1.876 0.818 3.721 1.00 83.50 200 GLY A C 1
ATOM 1511 O O . GLY A 1 200 ? -1.874 0.345 4.858 1.00 83.50 200 GLY A O 1
ATOM 1512 N N . THR A 1 201 ? -3.006 1.062 3.056 1.00 87.25 201 THR A N 1
ATOM 1513 C CA . THR A 1 201 ? -4.318 0.776 3.647 1.00 87.25 201 THR A CA 1
ATOM 1514 C C . THR A 1 201 ? -4.578 -0.730 3.719 1.00 87.25 201 THR A C 1
ATOM 1516 O O . THR A 1 201 ? -5.068 -1.196 4.746 1.00 87.25 201 THR A O 1
ATOM 1519 N N . ASP A 1 202 ? -4.197 -1.501 2.692 1.00 88.06 202 ASP A N 1
ATOM 1520 C CA . ASP A 1 202 ? -4.263 -2.973 2.708 1.00 88.06 202 ASP A CA 1
ATOM 1521 C C . ASP A 1 202 ? -3.502 -3.554 3.908 1.00 88.06 202 ASP A C 1
ATOM 1523 O O . ASP A 1 202 ? -4.062 -4.311 4.706 1.00 88.06 202 ASP A O 1
ATOM 1527 N N . LEU A 1 203 ? -2.254 -3.114 4.107 1.00 82.56 203 LEU A N 1
ATOM 1528 C CA . LEU A 1 203 ? -1.437 -3.541 5.237 1.00 82.56 203 LEU A CA 1
ATOM 1529 C C . LEU A 1 203 ? -2.101 -3.224 6.580 1.00 82.56 203 LEU A C 1
ATOM 1531 O O . LEU A 1 203 ? -2.144 -4.080 7.464 1.00 82.56 203 LEU A O 1
ATOM 1535 N N . LEU A 1 204 ? -2.607 -2.002 6.761 1.00 82.12 204 LEU A N 1
ATOM 1536 C CA . LEU A 1 204 ? -3.256 -1.619 8.014 1.00 82.12 204 LEU A CA 1
ATOM 1537 C C . LEU A 1 204 ? -4.482 -2.484 8.307 1.00 82.12 204 LEU A C 1
ATOM 1539 O O . LEU A 1 204 ? -4.666 -2.913 9.446 1.00 82.12 204 LEU A O 1
ATOM 1543 N N . LEU A 1 205 ? -5.299 -2.776 7.295 1.00 84.12 205 LEU A N 1
ATOM 1544 C CA . LEU A 1 205 ? -6.457 -3.655 7.443 1.00 84.12 205 LEU A CA 1
ATOM 1545 C C . LEU A 1 205 ? -6.035 -5.080 7.802 1.00 84.12 205 LEU A C 1
ATOM 1547 O O . LEU A 1 205 ? -6.617 -5.683 8.706 1.00 84.12 205 LEU A O 1
ATOM 1551 N N . ARG A 1 206 ? -4.975 -5.588 7.171 1.00 82.00 206 ARG A N 1
ATOM 1552 C CA . ARG A 1 206 ? -4.399 -6.896 7.485 1.00 82.00 206 ARG A CA 1
ATOM 1553 C C . ARG A 1 206 ? -3.854 -6.970 8.911 1.00 82.00 206 ARG A C 1
ATOM 1555 O O . ARG A 1 206 ? -4.128 -7.939 9.622 1.00 82.00 206 ARG A O 1
ATOM 1562 N N . LEU A 1 207 ? -3.107 -5.956 9.348 1.00 78.88 207 LEU A N 1
ATOM 1563 C CA . LEU A 1 207 ? -2.614 -5.844 10.723 1.00 78.88 207 LEU A CA 1
ATOM 1564 C C . LEU A 1 207 ? -3.774 -5.817 11.710 1.00 78.88 207 LEU A C 1
ATOM 1566 O O . LEU A 1 207 ? -3.727 -6.494 12.732 1.00 78.88 207 LEU A O 1
ATOM 1570 N N . ALA A 1 208 ? -4.829 -5.074 11.390 1.00 78.31 208 ALA A N 1
ATOM 1571 C CA . ALA A 1 208 ? -5.993 -4.951 12.244 1.00 78.31 208 ALA A CA 1
ATOM 1572 C C . ALA A 1 208 ? -6.795 -6.250 12.356 1.00 78.31 208 ALA A C 1
ATOM 1574 O O . ALA A 1 208 ? -7.183 -6.622 13.463 1.00 78.31 208 ALA A O 1
ATOM 1575 N N . ALA A 1 209 ? -6.963 -6.982 11.253 1.00 78.38 209 ALA A N 1
ATOM 1576 C CA . ALA A 1 209 ? -7.539 -8.322 11.269 1.00 78.38 209 ALA A CA 1
ATOM 1577 C C . ALA A 1 209 ? -6.736 -9.259 12.190 1.00 78.38 209 ALA A C 1
ATOM 1579 O O . ALA A 1 209 ? -7.293 -9.857 13.108 1.00 78.38 209 ALA A O 1
ATOM 1580 N N . ARG A 1 210 ? -5.405 -9.291 12.035 1.00 75.81 210 ARG A N 1
ATOM 1581 C CA . ARG A 1 210 ? -4.518 -10.120 12.870 1.00 75.81 210 ARG A CA 1
ATOM 1582 C C . ARG A 1 210 ? -4.535 -9.732 14.344 1.00 75.81 210 ARG A C 1
ATOM 1584 O O . ARG A 1 210 ? -4.554 -10.605 15.207 1.00 75.81 210 ARG A O 1
ATOM 1591 N N . HIS A 1 211 ? -4.527 -8.435 14.648 1.00 70.19 211 HIS A N 1
ATOM 1592 C CA . HIS A 1 211 ? -4.569 -7.955 16.028 1.00 70.19 211 HIS A CA 1
ATOM 1593 C C . HIS A 1 211 ? -5.862 -8.354 16.738 1.00 70.19 211 HIS A C 1
ATOM 1595 O O . HIS A 1 211 ? -5.837 -8.704 17.918 1.00 70.19 211 HIS A O 1
ATOM 1601 N N . LEU A 1 212 ? -6.988 -8.317 16.021 1.00 64.81 212 LEU A N 1
ATOM 1602 C CA . LEU A 1 212 ? -8.273 -8.769 16.540 1.00 64.81 212 LEU A CA 1
ATOM 1603 C C . LEU A 1 212 ? -8.292 -10.280 16.778 1.00 64.81 212 LEU A C 1
ATOM 1605 O O . LEU A 1 212 ? -8.786 -10.705 17.822 1.00 64.81 212 LEU A O 1
ATOM 1609 N N . ASP A 1 213 ? -7.728 -11.070 15.864 1.00 66.12 213 ASP A N 1
ATOM 1610 C CA . ASP A 1 213 ? -7.633 -12.524 16.021 1.00 66.12 213 ASP A CA 1
ATOM 1611 C C . ASP A 1 213 ? -6.780 -12.902 17.241 1.00 66.12 213 ASP A C 1
ATOM 1613 O O . ASP A 1 213 ? -7.191 -13.728 18.057 1.00 66.12 213 ASP A O 1
ATOM 1617 N N . LEU A 1 214 ? -5.631 -12.245 17.432 1.00 59.81 214 LEU A N 1
ATOM 1618 C CA . LEU A 1 214 ? -4.765 -12.466 18.595 1.00 59.81 214 LEU A CA 1
ATOM 1619 C C . LEU A 1 214 ? -5.439 -12.061 19.913 1.00 59.81 214 LEU A C 1
ATOM 1621 O O . LEU A 1 214 ? -5.363 -12.804 20.888 1.00 59.81 214 LEU A O 1
ATOM 1625 N N . ALA A 1 215 ? -6.144 -10.926 19.944 1.00 59.69 215 ALA A N 1
ATOM 1626 C CA . ALA A 1 215 ? -6.876 -10.479 21.132 1.00 59.69 215 ALA A CA 1
ATOM 1627 C C . ALA A 1 215 ? -8.054 -11.401 21.499 1.00 59.69 215 ALA A C 1
ATOM 1629 O O . ALA A 1 215 ? -8.443 -11.470 22.663 1.00 59.69 215 ALA A O 1
ATOM 1630 N N . GLN A 1 216 ? -8.634 -12.110 20.523 1.00 59.72 216 GLN A N 1
ATOM 1631 C CA . GLN A 1 216 ? -9.653 -13.134 20.776 1.00 59.72 216 GLN A CA 1
ATOM 1632 C C . GLN A 1 216 ? -9.047 -14.454 21.263 1.00 59.72 216 GLN A C 1
ATOM 1634 O O . GLN A 1 216 ? -9.642 -15.114 22.112 1.00 59.72 216 GLN A O 1
ATOM 1639 N N . GLN A 1 217 ? -7.880 -14.839 20.741 1.00 55.50 217 GLN A N 1
ATOM 1640 C CA . GLN A 1 217 ? -7.178 -16.062 21.146 1.00 55.50 217 GLN A CA 1
ATOM 1641 C C . GLN A 1 217 ? -6.541 -15.941 22.538 1.00 55.50 217 GLN A C 1
ATOM 1643 O O . GLN A 1 217 ? -6.482 -16.927 23.270 1.00 55.50 217 GLN A O 1
ATOM 1648 N N . PHE A 1 218 ? -6.113 -14.736 22.918 1.00 55.03 218 PHE A N 1
ATOM 1649 C CA . PHE A 1 218 ? -5.482 -14.435 24.203 1.00 55.03 218 PHE A CA 1
ATOM 1650 C C . PHE A 1 218 ? -6.139 -13.200 24.835 1.00 55.03 218 PHE A C 1
ATOM 1652 O O . PHE A 1 218 ? -5.561 -12.108 24.803 1.00 55.03 218 PHE A O 1
ATOM 1659 N N . PRO A 1 219 ? -7.363 -13.327 25.380 1.00 54.41 219 PRO A N 1
ATOM 1660 C CA . PRO A 1 219 ? -8.011 -12.206 26.042 1.00 54.41 219 PRO A CA 1
ATOM 1661 C C . PRO A 1 219 ? -7.154 -11.745 27.232 1.00 54.41 219 PRO A C 1
ATOM 1663 O O . PRO A 1 219 ? -6.605 -12.592 27.943 1.00 54.41 219 PRO A O 1
ATOM 1666 N N . PRO A 1 220 ? -7.019 -10.425 27.465 1.00 52.94 220 PRO A N 1
ATOM 1667 C CA . PRO A 1 220 ? -6.286 -9.928 28.620 1.00 52.94 220 PRO A CA 1
ATOM 1668 C C . PRO A 1 220 ? -6.905 -10.505 29.896 1.00 52.94 220 PRO A C 1
ATOM 1670 O O . PRO A 1 220 ? -8.131 -10.520 30.034 1.00 52.94 220 PRO A O 1
ATOM 1673 N N . GLU A 1 221 ? -6.061 -10.999 30.806 1.00 52.34 221 GLU A N 1
ATOM 1674 C CA . GLU A 1 221 ? -6.516 -11.480 32.110 1.00 52.34 221 GLU A CA 1
ATOM 1675 C C . GLU A 1 221 ? -7.325 -10.366 32.778 1.00 52.34 221 GLU A C 1
ATOM 1677 O O . GLU A 1 221 ? -6.859 -9.230 32.896 1.00 52.34 221 GLU A O 1
ATOM 1682 N N . ALA A 1 222 ? -8.571 -10.672 33.143 1.00 47.06 222 ALA A N 1
ATOM 1683 C CA . ALA A 1 222 ? -9.453 -9.708 33.779 1.00 47.06 222 ALA A CA 1
ATOM 1684 C C . ALA A 1 222 ? -8.864 -9.323 35.146 1.00 47.06 222 ALA A C 1
ATOM 1686 O O . ALA A 1 222 ? -8.939 -10.105 36.092 1.00 47.06 222 ALA A O 1
ATOM 1687 N N . THR A 1 223 ? -8.247 -8.143 35.218 1.00 40.66 223 THR A N 1
ATOM 1688 C CA . THR A 1 223 ? -7.837 -7.479 36.466 1.00 40.66 223 THR A CA 1
ATOM 1689 C C . THR A 1 223 ? -9.027 -6.959 37.247 1.00 40.66 223 THR A C 1
ATOM 1691 O O . THR A 1 223 ? -9.900 -6.333 36.599 1.00 40.66 223 THR A O 1
#

Radius of gyration: 18.54 Å; chains: 1; bounding box: 56×54×56 Å

pLDDT: mean 75.01, std 14.64, range [40.0, 96.12]

Foldseek 3Di:
DDDDDDPPPDDLLVLLLVLLVLCLVLLFAFDPPQDSVLSVCSVPVVPCNPVSRVVVCVVCQLVLLVVLLVLLVVLPPPPLDPLLNVLSNQLSVCRSVQQQQSLCLSQLVSLQVLLCVLQVDDDPVSSLVSVLVLLVPDCVCVVRVRLSSSLSSCSCPAQAVPLPDPVLLVPDDDPDPNSSSNSSRVDGRGNRNSSNSSSNSSVSSVSSSVVVVVCVVDPPDDD

Secondary structure (DSSP, 8-state):
-PPP-------HHHHHHHHHHHHHHTT----TTS-HHHHHHHHHH-S-HHHHHHHHHHHHHHHHHHHHHHHHHHS--TTS-HHHHHHHHHHHHHHHTT-HHHHHHHHHHHHHHHHHHHHT-SSHHHHHHHHHHHHHHSTHHHH-HHHHHHHHHIIIIIIITTTT-HHHHHTS-SS--HHHHHTT-SS-SSHHHHHHHHHHHHHHHHHHHHHHHHHHHSPPP--

Sequence (223 aa):
MPEKGSAVIIDPVAVSQEAARELCKVEWPGIALMADDFQMSLLDDGADVAGMAEAWFDANKAAVADEIRRRTVDYRVERLSASAATAMAEACFAYAQGSYLAVVRVLMPEFEAVARTLVGKRSQKAAVDGLLRLIQDVPMIREDPIEAMSMVEFIDDQLFASCKDAAHAAARGQAPNRHAETHALKSYGNLRGASYMMCGTDLLLRLAARHLDLAQQFPPEAT